Protein AF-A0A382EKW7-F1 (afdb_monomer_lite)

Structure (mmCIF, N/CA/C/O backbone):
data_AF-A0A382EKW7-F1
#
_entry.id   AF-A0A382EKW7-F1
#
loop_
_atom_site.group_PDB
_atom_site.id
_atom_site.type_symbol
_atom_site.label_atom_id
_atom_site.label_alt_id
_atom_site.label_comp_id
_atom_site.label_asym_id
_atom_site.label_entity_id
_atom_site.label_seq_id
_atom_site.pdbx_PDB_ins_code
_atom_site.Cartn_x
_atom_site.Cartn_y
_atom_site.Cartn_z
_atom_site.occupancy
_atom_site.B_iso_or_equiv
_atom_site.auth_seq_id
_atom_site.auth_comp_id
_atom_site.auth_asym_id
_atom_site.auth_atom_id
_atom_site.pdbx_PDB_model_num
ATOM 1 N N . MET A 1 1 ? 10.097 3.499 16.407 1.00 61.16 1 MET A N 1
ATOM 2 C CA . MET A 1 1 ? 10.741 2.192 16.669 1.00 61.16 1 MET A CA 1
ATOM 3 C C . MET A 1 1 ? 11.262 2.136 18.095 1.00 61.16 1 MET A C 1
ATOM 5 O O . MET A 1 1 ? 12.412 2.498 18.346 1.00 61.16 1 MET A O 1
ATOM 9 N N . GLY A 1 2 ? 10.409 1.667 19.001 1.00 56.72 2 GLY A N 1
ATOM 10 C CA . GLY A 1 2 ? 10.702 1.264 20.379 1.00 56.72 2 GLY A CA 1
ATOM 11 C C . GLY A 1 2 ? 9.390 1.064 21.157 1.00 56.72 2 GLY A C 1
ATOM 12 O O . GLY A 1 2 ? 8.330 1.439 20.678 1.00 56.72 2 GLY A O 1
ATOM 13 N N . ASP A 1 3 ? 9.366 0.511 22.362 1.00 53.25 3 ASP A N 1
ATOM 14 C CA . ASP A 1 3 ? 10.175 -0.630 22.810 1.00 53.25 3 ASP A CA 1
ATOM 15 C C . ASP A 1 3 ? 9.341 -1.894 22.510 1.00 53.25 3 ASP A C 1
ATOM 17 O O . ASP A 1 3 ? 8.112 -1.790 22.514 1.00 53.25 3 ASP A O 1
ATOM 21 N N . ILE A 1 4 ? 9.969 -3.011 22.121 1.00 60.97 4 ILE A N 1
ATOM 22 C CA . ILE A 1 4 ? 9.267 -4.070 21.367 1.00 60.97 4 ILE A CA 1
ATOM 23 C C . ILE A 1 4 ? 9.852 -5.471 21.616 1.00 60.97 4 ILE A C 1
ATOM 25 O O . ILE A 1 4 ? 10.995 -5.715 21.230 1.00 60.97 4 ILE A O 1
ATOM 29 N N . ASP A 1 5 ? 9.034 -6.398 22.117 1.00 56.41 5 ASP A N 1
ATOM 30 C CA . ASP A 1 5 ? 9.230 -7.857 22.015 1.00 56.41 5 ASP A CA 1
ATOM 31 C C . ASP A 1 5 ? 7.956 -8.433 21.329 1.00 56.41 5 ASP A C 1
ATOM 33 O O . ASP A 1 5 ? 6.860 -8.105 21.764 1.00 56.41 5 ASP A O 1
ATOM 37 N N . ASP A 1 6 ? 7.956 -9.222 20.244 1.00 56.69 6 ASP A N 1
ATOM 38 C CA . ASP A 1 6 ? 9.054 -9.815 19.452 1.00 56.69 6 ASP A CA 1
ATOM 39 C C . ASP A 1 6 ? 8.835 -9.568 17.918 1.00 56.69 6 ASP A C 1
ATOM 41 O O . ASP A 1 6 ? 8.709 -10.478 17.096 1.00 56.69 6 ASP A O 1
ATOM 45 N N . SER A 1 7 ? 8.743 -8.289 17.516 1.00 67.56 7 SER A N 1
ATOM 46 C CA . SER A 1 7 ? 8.411 -7.818 16.142 1.00 67.56 7 SER A CA 1
ATOM 47 C C . SER A 1 7 ? 9.412 -8.164 15.009 1.00 67.56 7 SER A C 1
ATOM 49 O O . SER A 1 7 ? 10.604 -8.369 15.248 1.00 67.56 7 SER A O 1
ATOM 51 N N . SER A 1 8 ? 8.978 -8.117 13.734 1.00 69.75 8 SER A N 1
ATOM 52 C CA . SER A 1 8 ? 9.864 -8.286 12.560 1.00 69.75 8 SER A CA 1
ATOM 53 C C . SER A 1 8 ? 9.539 -7.361 11.368 1.00 69.75 8 SER A C 1
ATOM 55 O O . SER A 1 8 ? 8.452 -7.377 10.802 1.00 69.75 8 SER A O 1
ATOM 57 N N . ILE A 1 9 ? 10.508 -6.553 10.924 1.00 74.94 9 ILE A N 1
ATOM 58 C CA . ILE A 1 9 ? 10.313 -5.525 9.883 1.00 74.94 9 ILE A CA 1
ATOM 59 C C . ILE A 1 9 ? 11.395 -5.656 8.794 1.00 74.94 9 ILE A C 1
ATOM 61 O O . ILE A 1 9 ? 12.580 -5.661 9.117 1.00 74.94 9 ILE A O 1
ATOM 65 N N . ASP A 1 10 ? 11.013 -5.730 7.510 1.00 72.56 10 ASP A N 1
ATOM 66 C CA . ASP A 1 10 ? 11.938 -5.938 6.372 1.00 72.56 10 ASP A CA 1
ATOM 67 C C . ASP A 1 10 ? 11.663 -4.978 5.202 1.00 72.56 10 ASP A C 1
ATOM 69 O O . ASP A 1 10 ? 10.678 -5.116 4.479 1.00 72.56 10 ASP A O 1
ATOM 73 N N . LEU A 1 11 ? 12.576 -4.029 4.964 1.00 76.44 11 LEU A N 1
ATOM 74 C CA . LEU A 1 11 ? 12.469 -3.020 3.902 1.00 76.44 11 LEU A CA 1
ATOM 75 C C . LEU A 1 11 ? 13.472 -3.313 2.764 1.00 76.44 11 LEU A C 1
ATOM 77 O O . LEU A 1 11 ? 14.672 -3.422 3.030 1.00 76.44 11 LEU A O 1
ATOM 81 N N . ARG A 1 12 ? 13.055 -3.379 1.487 1.00 77.31 12 ARG A N 1
ATOM 82 C CA . ARG A 1 12 ? 14.003 -3.577 0.362 1.00 77.31 12 ARG A CA 1
ATOM 83 C C . ARG A 1 12 ? 13.693 -2.802 -0.921 1.00 77.31 12 ARG A C 1
ATOM 85 O O . ARG A 1 12 ? 12.864 -3.183 -1.737 1.00 77.31 12 ARG A O 1
ATOM 92 N N . GLN A 1 13 ? 14.497 -1.786 -1.194 1.00 74.56 13 GLN A N 1
ATOM 93 C CA . GLN A 1 13 ? 14.486 -1.051 -2.460 1.00 74.56 13 GLN A CA 1
ATOM 94 C C . GLN A 1 13 ? 15.477 -1.659 -3.474 1.00 74.56 13 GLN A C 1
ATOM 96 O O . GLN A 1 13 ? 16.435 -2.344 -3.106 1.00 74.56 13 GLN A O 1
ATOM 101 N N . SER A 1 14 ? 15.283 -1.428 -4.771 1.00 72.69 14 SER A N 1
ATOM 102 C CA . SER A 1 14 ? 16.203 -1.818 -5.849 1.00 72.69 14 SER A CA 1
ATOM 103 C C . SER A 1 14 ? 16.102 -0.801 -6.995 1.00 72.69 14 SER A C 1
ATOM 105 O O . SER A 1 14 ? 15.009 -0.396 -7.394 1.00 72.69 14 SER A O 1
ATOM 107 N N . GLY A 1 15 ? 17.256 -0.291 -7.434 1.00 68.50 15 GLY A N 1
ATOM 108 C CA . GLY A 1 15 ? 17.338 0.966 -8.186 1.00 68.50 15 GLY A CA 1
ATOM 109 C C . GLY A 1 15 ? 16.686 0.915 -9.573 1.00 68.50 15 GLY A C 1
ATOM 110 O O . GLY A 1 15 ? 16.766 -0.108 -10.235 1.00 68.50 15 GLY A O 1
ATOM 111 N N . HIS A 1 16 ? 16.105 2.015 -10.062 1.00 71.62 16 HIS A N 1
ATOM 112 C CA . HIS A 1 16 ? 16.480 3.399 -9.717 1.00 71.62 16 HIS A CA 1
ATOM 113 C C . HIS A 1 16 ? 15.342 4.247 -9.136 1.00 71.62 16 HIS A C 1
ATOM 115 O O . HIS A 1 16 ? 14.187 4.042 -9.466 1.00 71.62 16 HIS A O 1
ATOM 121 N N . ASN A 1 17 ? 15.734 5.246 -8.334 1.00 80.44 17 ASN A N 1
ATOM 122 C CA . ASN A 1 17 ? 14.880 6.258 -7.704 1.00 80.44 17 ASN A CA 1
ATOM 123 C C . ASN A 1 17 ? 13.768 5.651 -6.827 1.00 80.44 17 ASN A C 1
ATOM 125 O O . ASN A 1 17 ? 12.697 5.311 -7.305 1.00 80.44 17 ASN A O 1
ATOM 129 N N . GLN A 1 18 ? 14.042 5.483 -5.537 1.00 88.25 18 GLN A N 1
ATOM 130 C CA . GLN A 1 18 ? 13.149 4.807 -4.597 1.00 88.25 18 GLN A CA 1
ATOM 131 C C . GLN A 1 18 ? 13.191 5.559 -3.263 1.00 88.25 18 GLN A C 1
ATOM 133 O O . GLN A 1 18 ? 14.281 5.903 -2.801 1.00 88.25 18 GLN A O 1
ATOM 138 N N . GLU A 1 19 ? 12.042 5.805 -2.640 1.00 91.50 19 GLU A N 1
ATOM 139 C CA . GLU A 1 19 ? 11.931 6.492 -1.350 1.00 91.50 19 GLU A CA 1
ATOM 140 C C . GLU A 1 19 ? 10.994 5.739 -0.399 1.00 91.50 19 GLU A C 1
ATOM 142 O O . GLU A 1 19 ? 9.949 5.230 -0.808 1.00 91.50 19 GLU A O 1
ATOM 147 N N . ILE A 1 20 ? 11.411 5.664 0.866 1.00 87.81 20 ILE A N 1
ATOM 148 C CA . ILE A 1 20 ? 10.631 5.184 2.008 1.00 87.81 20 ILE A CA 1
ATOM 149 C C . ILE A 1 20 ? 10.802 6.241 3.101 1.00 87.81 20 ILE A C 1
ATOM 151 O O . ILE A 1 20 ? 11.945 6.575 3.430 1.00 87.81 20 ILE A O 1
ATOM 155 N N . GLY A 1 21 ? 9.714 6.777 3.653 1.00 81.19 21 GLY A N 1
ATOM 156 C CA . GLY A 1 21 ? 9.813 7.851 4.641 1.00 81.19 21 GLY A CA 1
ATOM 157 C C . GLY A 1 21 ? 8.493 8.307 5.258 1.00 81.19 21 GLY A C 1
ATOM 158 O O . GLY A 1 21 ? 7.409 7.894 4.862 1.00 81.19 21 GLY A O 1
ATOM 159 N N . TRP A 1 22 ? 8.612 9.185 6.251 1.00 76.25 22 TRP A N 1
ATOM 160 C CA . TRP A 1 22 ? 7.486 9.828 6.926 1.00 76.25 22 TRP A CA 1
ATOM 161 C C . TRP A 1 22 ? 6.788 10.863 6.019 1.00 76.25 22 TRP A C 1
ATOM 163 O O . TRP A 1 22 ? 7.453 11.549 5.240 1.00 76.25 22 TRP A O 1
ATOM 173 N N . VAL A 1 23 ? 5.461 11.012 6.147 1.00 75.38 23 VAL A N 1
ATOM 174 C CA . VAL A 1 23 ? 4.626 11.836 5.250 1.00 75.38 23 VAL A CA 1
ATOM 175 C C . VAL A 1 23 ? 3.961 13.001 5.990 1.00 75.38 23 VAL A C 1
ATOM 177 O O . VAL A 1 23 ? 3.417 12.857 7.086 1.00 75.38 23 VAL A O 1
ATOM 180 N N . ASP A 1 24 ? 4.004 14.185 5.377 1.00 64.31 24 ASP A N 1
ATOM 181 C CA . ASP A 1 24 ? 3.899 15.468 6.083 1.00 64.31 24 ASP A CA 1
ATOM 182 C C . ASP A 1 24 ? 2.513 15.831 6.644 1.00 64.31 24 ASP A C 1
ATOM 184 O O . ASP A 1 24 ? 2.404 16.644 7.568 1.00 64.31 24 ASP A O 1
ATOM 188 N N . TRP A 1 25 ? 1.453 15.187 6.155 1.00 70.38 25 TRP A N 1
ATOM 189 C CA . TRP A 1 25 ? 0.077 15.395 6.615 1.00 70.38 25 TRP A CA 1
ATOM 190 C C . TRP A 1 25 ? -0.267 14.751 7.969 1.00 70.38 25 TRP A C 1
ATOM 192 O O . TRP A 1 25 ? -1.323 15.063 8.518 1.00 70.38 25 TRP A O 1
ATOM 202 N N . TRP A 1 26 ? 0.598 13.907 8.544 1.00 64.62 26 TRP A N 1
ATOM 203 C CA . TRP A 1 26 ? 0.342 13.220 9.825 1.00 64.62 26 TRP A CA 1
ATOM 204 C C . TRP A 1 26 ? 0.601 14.077 11.083 1.00 64.62 26 TRP A C 1
ATOM 206 O O . TRP A 1 26 ? 0.520 13.590 12.209 1.00 64.62 26 TRP A O 1
ATOM 216 N N . GLY A 1 27 ? 0.901 15.372 10.927 1.00 59.94 27 GLY A N 1
ATOM 217 C CA . GLY A 1 27 ? 1.294 16.243 12.042 1.00 59.94 27 GLY A CA 1
ATOM 218 C C . GLY A 1 27 ? 2.734 15.980 12.499 1.00 59.94 27 GLY A C 1
ATOM 219 O O . GLY A 1 27 ? 3.479 15.265 11.845 1.00 59.94 27 GLY A O 1
ATOM 220 N N . SER A 1 28 ? 3.192 16.569 13.608 1.00 51.88 28 SER A N 1
ATOM 221 C CA . SER A 1 28 ? 4.606 16.470 14.026 1.00 51.88 28 SER A CA 1
ATOM 222 C C . SER A 1 28 ? 4.952 15.125 14.698 1.00 51.88 28 SER A C 1
ATOM 224 O O . SER A 1 28 ? 5.370 15.104 15.858 1.00 51.88 28 SER A O 1
ATOM 226 N N . GLY A 1 29 ? 4.761 14.011 13.979 1.00 54.66 29 GLY A N 1
ATOM 227 C CA . GLY A 1 29 ? 4.751 12.632 14.495 1.00 54.66 29 GLY A CA 1
ATOM 228 C C . GLY A 1 29 ? 5.988 12.206 15.293 1.00 54.66 29 GLY A C 1
ATOM 229 O O . GLY A 1 29 ? 5.868 11.418 16.226 1.00 54.66 29 GLY A O 1
ATOM 230 N N . ALA A 1 30 ? 7.146 12.827 15.040 1.00 48.22 30 ALA A N 1
ATOM 231 C CA . ALA A 1 30 ? 8.384 12.646 15.809 1.00 48.22 30 ALA A CA 1
ATOM 232 C C . ALA A 1 30 ? 8.267 12.934 17.328 1.00 48.22 30 ALA A C 1
ATOM 234 O O . ALA A 1 30 ? 9.213 12.677 18.070 1.00 48.22 30 ALA A O 1
ATOM 235 N N . ALA A 1 31 ? 7.142 13.487 17.798 1.00 53.06 31 ALA A N 1
ATOM 236 C CA . ALA A 1 31 ? 6.857 13.719 19.213 1.00 53.06 31 ALA A CA 1
ATOM 237 C C . ALA A 1 31 ? 5.857 12.725 19.847 1.00 53.06 31 ALA A C 1
ATOM 239 O O . ALA A 1 31 ? 5.665 12.798 21.062 1.00 53.06 31 ALA A O 1
ATOM 240 N N . TRP A 1 32 ? 5.188 11.861 19.068 1.00 57.94 32 TRP A N 1
ATOM 241 C CA . TRP A 1 32 ? 3.988 11.120 19.513 1.00 57.94 32 TRP A CA 1
ATOM 242 C C . TRP A 1 32 ? 4.091 9.584 19.503 1.00 57.94 32 TRP A C 1
ATOM 244 O O . TRP A 1 32 ? 3.187 8.943 20.028 1.00 57.94 32 TRP A O 1
ATOM 254 N N . GLY A 1 33 ? 5.207 9.013 19.038 1.00 60.75 33 GLY A N 1
ATOM 255 C CA . GLY A 1 33 ? 5.510 7.580 19.173 1.00 60.75 33 GLY A CA 1
ATOM 256 C C . GLY A 1 33 ? 4.894 6.727 18.066 1.00 60.75 33 GLY A C 1
ATOM 257 O O . GLY A 1 33 ? 3.725 6.358 18.129 1.00 60.75 33 GLY A O 1
ATOM 258 N N . GLY A 1 34 ? 5.696 6.441 17.047 1.00 58.84 34 GLY A N 1
ATOM 259 C CA . GLY A 1 34 ? 5.343 5.627 15.892 1.00 58.84 34 GLY A CA 1
ATOM 260 C C . GLY A 1 34 ? 6.510 5.561 14.912 1.00 58.84 34 GLY A C 1
ATOM 261 O O . GLY A 1 34 ? 7.626 5.984 15.230 1.00 58.84 34 GLY A O 1
ATOM 262 N N . ASP A 1 35 ? 6.270 4.973 13.743 1.00 69.62 35 ASP A N 1
ATOM 263 C CA . ASP A 1 35 ? 7.317 4.468 12.845 1.00 69.62 35 ASP A CA 1
ATOM 264 C C . ASP A 1 35 ? 8.342 3.586 13.595 1.00 69.62 35 ASP A C 1
ATOM 266 O O . ASP A 1 35 ? 9.537 3.879 13.624 1.00 69.62 35 ASP A O 1
ATOM 270 N N . VAL A 1 36 ? 8.001 2.512 14.318 1.00 66.75 36 VAL A N 1
ATOM 271 C CA . VAL A 1 36 ? 6.728 1.862 14.695 1.00 66.75 36 VAL A CA 1
ATOM 272 C C . VAL A 1 36 ? 6.868 1.467 16.175 1.00 66.75 36 VAL A C 1
ATOM 274 O O . VAL A 1 36 ? 7.959 1.026 16.541 1.00 66.75 36 VAL A O 1
ATOM 277 N N . ASP A 1 37 ? 5.833 1.617 17.008 1.00 61.78 37 ASP A N 1
ATOM 278 C CA . ASP A 1 37 ? 5.919 1.426 18.473 1.00 61.78 37 ASP A CA 1
ATOM 279 C C . ASP A 1 37 ? 4.760 0.5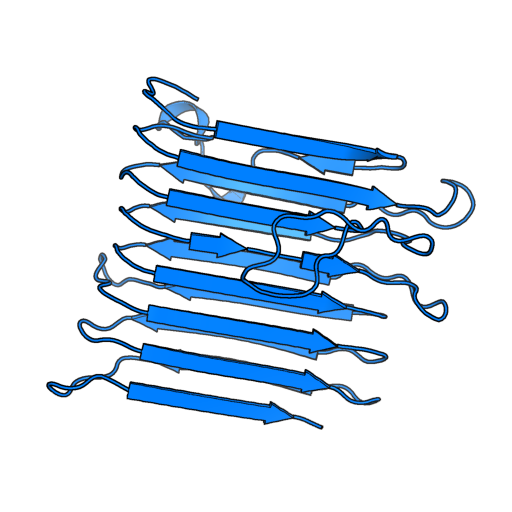43 19.017 1.00 61.78 37 ASP A C 1
ATOM 281 O O . ASP A 1 37 ? 3.654 0.621 18.481 1.00 61.78 37 ASP A O 1
ATOM 285 N N . TYR A 1 38 ? 5.001 -0.193 20.123 1.00 66.75 38 TYR A N 1
ATOM 286 C CA . TYR A 1 38 ? 4.239 -1.333 20.716 1.00 66.75 38 TYR A CA 1
ATOM 287 C C . TYR A 1 38 ? 4.571 -2.740 20.167 1.00 66.75 38 TYR A C 1
ATOM 289 O O . TYR A 1 38 ? 5.019 -2.888 19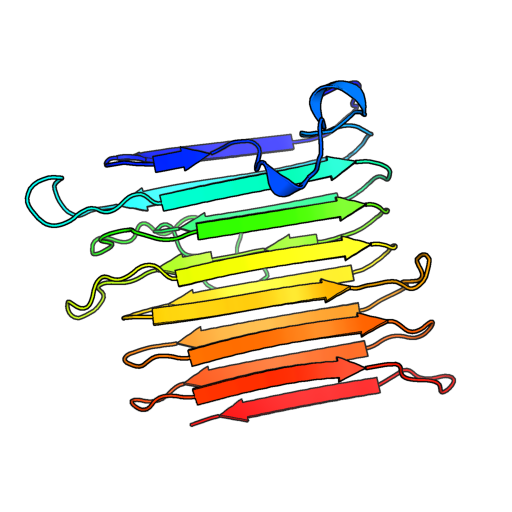.034 1.00 66.75 38 TYR A O 1
ATOM 297 N N . ASP A 1 39 ? 4.361 -3.750 21.027 1.00 74.75 39 ASP A N 1
ATOM 298 C CA . ASP A 1 39 ? 4.742 -5.171 20.894 1.00 74.75 39 ASP A CA 1
ATOM 299 C C . ASP A 1 39 ? 4.145 -5.898 19.670 1.00 74.75 39 ASP A C 1
ATOM 301 O O . ASP A 1 39 ? 3.097 -5.510 19.158 1.00 74.75 39 ASP A O 1
ATOM 305 N N . ASP A 1 40 ? 4.805 -6.974 19.224 1.00 80.69 40 ASP A N 1
ATOM 306 C CA . ASP A 1 40 ? 4.338 -7.920 18.189 1.00 80.69 40 ASP A CA 1
ATOM 307 C C . ASP A 1 40 ? 3.801 -7.289 16.877 1.00 80.69 40 ASP A C 1
ATOM 309 O O . ASP A 1 40 ? 2.619 -7.364 16.556 1.00 80.69 40 ASP A O 1
ATOM 313 N N . GLN A 1 41 ? 4.681 -6.679 16.072 1.00 81.62 41 GLN A N 1
ATOM 314 C CA . GLN A 1 41 ? 4.350 -6.081 14.759 1.00 81.62 41 GLN A CA 1
ATOM 315 C C . GLN A 1 41 ? 5.113 -6.791 13.612 1.00 81.62 41 GLN A C 1
ATOM 317 O O . GLN A 1 41 ? 6.309 -7.050 13.769 1.00 81.62 41 GLN A O 1
ATOM 322 N N . GLU A 1 42 ? 4.512 -7.041 12.434 1.00 74.19 42 GLU A N 1
ATOM 323 C CA . GLU A 1 42 ? 5.238 -7.584 11.257 1.00 74.19 42 GLU A CA 1
ATOM 324 C C . GLU A 1 42 ? 5.024 -6.798 9.939 1.00 74.19 42 GLU A C 1
ATOM 326 O O . GLU A 1 42 ? 3.987 -6.897 9.284 1.00 74.19 42 GLU A O 1
ATOM 331 N N . ILE A 1 43 ? 6.017 -5.996 9.518 1.00 75.94 43 ILE A N 1
ATOM 332 C CA . ILE A 1 43 ? 5.855 -4.960 8.468 1.00 75.94 43 ILE A CA 1
ATOM 333 C C . ILE A 1 43 ? 6.944 -5.072 7.386 1.00 75.94 43 ILE A C 1
ATOM 335 O O . ILE A 1 43 ? 8.119 -4.823 7.657 1.00 75.94 43 ILE A O 1
ATOM 339 N N . LYS A 1 44 ? 6.602 -5.452 6.147 1.00 71.44 44 LYS A N 1
ATOM 340 C CA . LYS A 1 44 ? 7.591 -5.871 5.123 1.00 71.44 44 LYS A CA 1
ATOM 341 C C . LYS A 1 44 ? 7.291 -5.273 3.742 1.00 71.44 44 LYS A C 1
ATOM 343 O O . LYS A 1 44 ? 6.189 -5.420 3.238 1.00 71.44 44 LYS A O 1
ATOM 348 N N . VAL A 1 45 ? 8.217 -4.491 3.176 1.00 70.38 45 VAL A N 1
ATOM 349 C CA . VAL A 1 45 ? 7.912 -3.274 2.278 1.00 70.38 45 VAL A CA 1
ATOM 350 C C . VAL A 1 45 ? 9.066 -3.573 1.207 1.00 70.38 45 VAL A C 1
ATOM 352 O O . VAL A 1 45 ? 10.244 -3.717 1.556 1.00 70.38 45 VAL A O 1
ATOM 355 N N . TRP A 1 46 ? 8.785 -3.540 -0.106 1.00 60.19 46 TRP A N 1
ATOM 356 C CA . TRP A 1 46 ? 9.845 -3.410 -1.126 1.00 60.19 46 TRP A CA 1
ATOM 357 C C . TRP A 1 46 ? 9.481 -2.678 -2.419 1.00 60.19 46 TRP A C 1
ATOM 359 O O . TRP A 1 46 ? 8.318 -2.462 -2.748 1.00 60.19 46 TRP A O 1
ATOM 369 N N . GLN A 1 47 ? 10.519 -2.283 -3.163 1.00 77.31 47 GLN A N 1
ATOM 370 C CA . GLN A 1 47 ? 10.448 -1.478 -4.386 1.00 77.31 47 GLN A CA 1
ATOM 371 C C . GLN A 1 47 ? 11.512 -1.945 -5.400 1.00 77.31 47 GLN A C 1
ATOM 373 O O . GLN A 1 47 ? 12.649 -2.211 -5.012 1.00 77.31 47 GLN A O 1
ATOM 378 N N . ASN A 1 48 ? 11.199 -2.018 -6.693 1.00 89.12 48 ASN A N 1
ATOM 379 C CA . ASN A 1 48 ? 12.156 -2.241 -7.782 1.00 89.12 48 ASN A CA 1
ATOM 380 C C . ASN A 1 48 ? 11.683 -1.568 -9.070 1.00 89.12 48 ASN A C 1
ATOM 382 O O . ASN A 1 48 ? 10.527 -1.740 -9.426 1.00 89.12 48 ASN A O 1
ATOM 386 N N . CYS A 1 49 ? 12.602 -0.932 -9.803 1.00 88.56 49 CYS A N 1
ATOM 387 C CA . CYS A 1 49 ? 12.344 -0.442 -11.155 1.00 88.56 49 CYS A CA 1
ATOM 388 C C . CYS A 1 49 ? 13.408 -0.942 -12.136 1.00 88.56 49 CYS A C 1
ATOM 390 O O . CYS A 1 49 ? 14.582 -0.591 -12.036 1.00 88.56 49 CYS A O 1
ATOM 392 N N . THR A 1 50 ? 12.998 -1.775 -13.094 1.00 87.94 50 THR A N 1
ATOM 393 C CA . THR A 1 50 ? 13.924 -2.538 -13.952 1.00 87.94 50 THR A CA 1
ATOM 394 C C . THR A 1 50 ? 14.409 -1.748 -15.166 1.00 87.94 50 THR A C 1
ATOM 396 O O . THR A 1 50 ? 15.436 -2.076 -15.771 1.00 87.94 50 THR A O 1
ATOM 399 N N . LYS A 1 51 ? 13.721 -0.663 -15.525 1.00 83.00 51 LYS A N 1
ATOM 400 C CA . LYS A 1 51 ? 14.207 0.261 -16.554 1.00 83.00 51 LYS A CA 1
ATOM 401 C C . LYS A 1 51 ? 15.474 0.986 -16.100 1.00 83.00 51 LYS A C 1
ATOM 403 O O . LYS A 1 51 ? 15.650 1.346 -14.938 1.00 83.00 51 LYS A O 1
ATOM 408 N N . SER A 1 52 ? 16.373 1.260 -17.046 1.00 74.19 52 SER A N 1
ATOM 409 C CA . SER A 1 52 ? 17.505 2.143 -16.766 1.00 74.19 52 SER A CA 1
ATOM 410 C C . SER A 1 52 ? 16.999 3.547 -16.420 1.00 74.19 52 SER A C 1
ATOM 412 O O . SER A 1 52 ? 15.977 3.992 -16.942 1.00 74.19 52 SER A O 1
ATOM 414 N N . ALA A 1 53 ? 17.754 4.299 -15.615 1.00 63.16 53 ALA A N 1
ATOM 415 C CA . ALA A 1 53 ? 17.437 5.703 -15.326 1.00 63.16 53 ALA A CA 1
ATOM 416 C C . ALA A 1 53 ? 17.258 6.558 -16.606 1.00 63.16 53 ALA A C 1
ATOM 418 O O . ALA A 1 53 ? 16.478 7.503 -16.630 1.00 63.16 53 ALA A O 1
ATOM 419 N N . SER A 1 54 ? 17.933 6.185 -17.700 1.00 67.62 54 SER A N 1
ATOM 420 C CA . SER A 1 54 ? 17.807 6.794 -19.032 1.00 67.62 54 SER A CA 1
ATOM 421 C C . SER A 1 54 ? 16.567 6.376 -19.842 1.00 67.62 54 SER A C 1
ATOM 423 O O . SER A 1 54 ? 16.312 6.975 -20.883 1.00 67.62 54 SER A O 1
ATOM 425 N N . ALA A 1 55 ? 15.812 5.363 -19.404 1.00 70.38 55 ALA A N 1
ATOM 426 C CA . ALA A 1 55 ? 14.663 4.785 -20.111 1.00 70.38 55 ALA A CA 1
ATOM 427 C C . ALA A 1 55 ? 13.307 5.070 -19.429 1.00 70.38 55 ALA A C 1
ATOM 429 O O . ALA A 1 55 ? 12.310 4.428 -19.760 1.00 70.38 55 ALA A O 1
ATOM 430 N N . GLY A 1 56 ? 13.264 6.033 -18.499 1.00 75.06 56 GLY A N 1
ATOM 431 C CA . GLY A 1 56 ? 12.049 6.407 -17.769 1.00 75.06 56 GLY A CA 1
ATOM 432 C C . GLY A 1 56 ? 11.772 5.477 -16.592 1.00 75.06 56 GLY A C 1
ATOM 433 O O . GLY A 1 56 ? 10.773 4.768 -16.592 1.00 75.06 56 GLY A O 1
ATOM 434 N N . CYS A 1 57 ? 12.687 5.477 -15.623 1.00 85.62 57 CYS A N 1
ATOM 435 C CA . CYS A 1 57 ? 12.544 4.801 -14.338 1.00 85.62 57 CYS A CA 1
ATOM 436 C C . CYS A 1 57 ? 12.171 5.853 -13.281 1.00 85.62 57 CYS A C 1
ATOM 438 O O . CYS A 1 57 ? 13.017 6.653 -12.867 1.00 85.62 57 CYS A O 1
ATOM 440 N N . ASN A 1 58 ? 10.879 5.944 -12.963 1.00 87.50 58 ASN A N 1
ATOM 441 C CA . ASN A 1 58 ? 10.308 6.998 -12.120 1.00 87.50 58 ASN A CA 1
ATOM 442 C C . ASN A 1 58 ? 10.380 6.630 -10.627 1.00 87.50 58 ASN A C 1
ATOM 444 O O . ASN A 1 58 ? 10.525 5.460 -10.290 1.00 87.50 58 ASN A O 1
ATOM 448 N N . LYS A 1 59 ? 10.265 7.621 -9.728 1.00 90.62 59 LYS A N 1
ATOM 449 C CA . LYS A 1 59 ? 10.368 7.375 -8.279 1.00 90.62 59 LYS A CA 1
ATOM 450 C C . LYS A 1 59 ? 9.230 6.473 -7.799 1.00 90.62 59 LYS A C 1
ATOM 452 O O . LYS A 1 59 ? 8.087 6.871 -8.011 1.00 90.62 59 LYS A O 1
ATOM 457 N N . ASN A 1 60 ? 9.502 5.358 -7.115 1.00 93.62 60 ASN A N 1
ATOM 458 C CA . ASN A 1 60 ? 8.485 4.803 -6.216 1.00 93.62 60 ASN A CA 1
ATOM 459 C C . ASN A 1 60 ? 8.659 5.372 -4.806 1.00 93.62 60 ASN A C 1
ATOM 461 O O . ASN A 1 60 ? 9.769 5.648 -4.350 1.00 93.62 60 ASN A O 1
ATOM 465 N N . ASP A 1 61 ? 7.538 5.581 -4.139 1.00 94.75 61 ASP A N 1
ATOM 466 C CA . ASP A 1 61 ? 7.408 6.278 -2.869 1.00 94.75 61 ASP A CA 1
ATOM 467 C C . ASP A 1 61 ? 6.536 5.438 -1.937 1.00 94.75 61 ASP A C 1
ATOM 469 O O . ASP A 1 61 ? 5.516 4.897 -2.381 1.00 94.75 61 ASP A O 1
ATOM 473 N N . VAL A 1 62 ? 6.925 5.297 -0.671 1.00 94.69 62 VAL A N 1
ATOM 474 C CA . VAL A 1 62 ? 6.018 4.780 0.353 1.00 94.69 62 VAL A CA 1
ATOM 475 C C . VAL A 1 62 ? 6.248 5.442 1.705 1.00 94.69 62 VAL A C 1
ATOM 477 O O . VAL A 1 62 ? 7.384 5.535 2.171 1.00 94.69 62 VAL A O 1
ATOM 480 N N . GLY A 1 63 ? 5.155 5.777 2.385 1.00 90.44 63 GLY A N 1
ATOM 481 C CA . GLY A 1 63 ? 5.163 6.085 3.810 1.00 90.44 63 GLY A CA 1
ATOM 482 C C . GLY A 1 63 ? 4.234 5.206 4.635 1.00 90.44 63 GLY A C 1
ATOM 483 O O . GLY A 1 63 ? 3.277 4.618 4.132 1.00 90.44 63 GLY A O 1
ATOM 484 N N . PHE A 1 64 ? 4.508 5.152 5.931 1.00 82.56 64 PHE A N 1
ATOM 485 C CA . PHE A 1 64 ? 3.712 4.474 6.951 1.00 82.56 64 PHE A CA 1
ATOM 486 C C . PHE A 1 64 ? 3.680 5.320 8.231 1.00 82.56 64 PHE A C 1
ATOM 488 O O . PHE A 1 64 ? 4.534 6.188 8.389 1.00 82.56 64 PHE A O 1
ATOM 495 N N . HIS A 1 65 ? 2.713 5.052 9.113 1.00 73.38 65 HIS A N 1
ATOM 496 C CA . HIS A 1 65 ? 2.748 5.359 10.545 1.00 73.38 65 HIS A CA 1
ATOM 497 C C . HIS A 1 65 ? 1.828 4.379 11.291 1.00 73.38 65 HIS A C 1
ATOM 499 O O . HIS A 1 65 ? 0.627 4.341 11.044 1.00 73.38 65 HIS A O 1
ATOM 505 N N . ILE A 1 66 ? 2.376 3.552 12.185 1.00 73.06 66 ILE A N 1
ATOM 506 C CA . ILE A 1 66 ? 1.608 2.580 12.989 1.00 73.06 66 ILE A CA 1
ATOM 507 C C . ILE A 1 66 ? 1.923 2.807 14.471 1.00 73.06 66 ILE A C 1
ATOM 509 O O . ILE A 1 66 ? 3.098 2.979 14.817 1.00 73.06 66 ILE A O 1
ATOM 513 N N . SER A 1 67 ? 0.892 2.866 15.323 1.00 68.00 67 SER A N 1
ATOM 514 C CA . SER A 1 67 ? 1.033 3.145 16.762 1.00 68.00 67 SER A CA 1
ATOM 515 C C . SER A 1 67 ? -0.192 2.703 17.582 1.00 68.00 67 SER A C 1
ATOM 517 O O . SER A 1 67 ? -1.323 2.788 17.119 1.00 68.00 67 SER A O 1
ATOM 519 N N . TYR A 1 68 ? 0.022 2.288 18.834 1.00 71.69 68 TYR A N 1
ATOM 520 C CA . TYR A 1 68 ? -0.962 1.677 19.748 1.00 71.69 68 TYR A CA 1
ATOM 521 C C . TYR A 1 68 ? -1.578 0.354 19.257 1.00 71.69 68 TYR A C 1
ATOM 523 O O . TYR A 1 68 ? -2.334 0.314 18.289 1.00 71.69 68 TYR A O 1
ATOM 531 N N . GLY A 1 69 ? -1.375 -0.701 20.049 1.00 76.31 69 GLY A N 1
ATOM 532 C CA . GLY A 1 69 ? -1.928 -2.037 19.816 1.00 76.31 69 GLY A CA 1
ATOM 533 C C . GLY A 1 69 ? -0.868 -3.040 19.364 1.00 76.31 69 GLY A C 1
ATOM 534 O O . GLY A 1 69 ? 0.272 -2.670 19.101 1.00 76.31 69 GLY A O 1
ATOM 535 N N . THR A 1 70 ? -1.250 -4.310 19.338 1.00 85.56 70 THR A N 1
ATOM 536 C CA . THR A 1 70 ? -0.375 -5.484 19.162 1.00 85.56 70 THR A CA 1
ATOM 537 C C . THR A 1 70 ? -0.824 -6.326 17.971 1.00 85.56 70 THR A C 1
ATOM 539 O O . THR A 1 70 ? -1.929 -6.140 17.466 1.00 85.56 70 THR A O 1
ATOM 542 N N . ASP A 1 71 ? -0.007 -7.282 17.538 1.00 89.44 71 ASP A N 1
ATOM 543 C CA . ASP A 1 71 ? -0.368 -8.290 16.531 1.00 89.44 71 ASP A CA 1
ATOM 544 C C . ASP A 1 71 ? -0.692 -7.703 15.134 1.00 89.44 71 ASP A C 1
ATOM 546 O O . ASP A 1 71 ? -1.424 -8.309 14.349 1.00 89.44 71 ASP A O 1
ATOM 550 N N . ASN A 1 72 ? -0.175 -6.511 14.802 1.00 90.56 72 ASN A N 1
ATOM 551 C CA . ASN A 1 72 ? -0.447 -5.848 13.519 1.00 90.56 72 ASN A CA 1
ATOM 552 C C . ASN A 1 72 ? 0.560 -6.240 12.428 1.00 90.56 72 ASN A C 1
ATOM 554 O O . ASN A 1 72 ? 1.765 -6.319 12.673 1.00 90.56 72 ASN A O 1
ATOM 558 N N . THR A 1 73 ? 0.097 -6.376 11.184 1.00 92.19 73 THR A N 1
ATOM 559 C CA . THR A 1 73 ? 0.934 -6.715 10.026 1.00 92.19 73 THR A CA 1
ATOM 560 C C . THR A 1 73 ? 0.678 -5.813 8.809 1.00 92.19 73 THR A C 1
ATOM 562 O O . THR A 1 73 ? -0.448 -5.383 8.556 1.00 92.19 73 THR A O 1
ATOM 565 N N . LEU A 1 74 ? 1.732 -5.501 8.042 1.00 80.44 74 LEU A N 1
ATOM 566 C CA . LEU A 1 74 ? 1.651 -4.671 6.827 1.00 80.44 74 LEU A CA 1
ATOM 567 C C . LEU A 1 74 ? 2.683 -5.107 5.770 1.00 80.44 74 LEU A C 1
ATOM 569 O O . LEU A 1 74 ? 3.868 -4.804 5.893 1.00 80.44 74 LEU A O 1
ATOM 573 N N . TRP A 1 75 ? 2.257 -5.783 4.700 1.00 73.44 75 TRP A N 1
ATOM 574 C CA . TRP A 1 75 ? 3.161 -6.449 3.750 1.00 73.44 75 TRP A CA 1
ATOM 575 C C . TRP A 1 75 ? 3.022 -5.900 2.309 1.00 73.44 75 TRP A C 1
ATOM 577 O O . TRP A 1 75 ? 2.193 -6.350 1.527 1.00 73.44 75 TRP A O 1
ATOM 587 N N . TRP A 1 76 ? 3.804 -4.893 1.911 1.00 83.81 76 TRP A N 1
ATOM 588 C CA . TRP A 1 76 ? 3.633 -4.157 0.642 1.00 83.81 76 TRP A CA 1
ATOM 589 C C . TRP A 1 76 ? 4.707 -4.486 -0.422 1.00 83.81 76 TRP A C 1
ATOM 591 O O . TRP A 1 76 ? 5.795 -4.964 -0.107 1.00 83.81 76 TRP A O 1
ATOM 601 N N . GLY A 1 77 ? 4.465 -4.128 -1.693 1.00 64.31 77 GLY A N 1
ATOM 602 C CA . GLY A 1 77 ? 5.511 -4.177 -2.722 1.00 64.31 77 GLY A CA 1
ATOM 603 C C . GLY A 1 77 ? 5.219 -3.374 -3.997 1.00 64.31 77 GLY A C 1
ATOM 604 O O . GLY A 1 77 ? 4.066 -3.194 -4.374 1.00 64.31 77 GLY A O 1
ATOM 605 N N . GLN A 1 78 ? 6.268 -2.911 -4.680 1.00 71.25 78 GLN A N 1
ATOM 606 C CA . GLN A 1 78 ? 6.220 -2.184 -5.959 1.00 71.25 78 GLN A CA 1
ATOM 607 C C . GLN A 1 78 ? 7.300 -2.779 -6.890 1.00 71.25 78 GLN A C 1
ATOM 609 O O . GLN A 1 78 ? 8.486 -2.591 -6.641 1.00 71.25 78 GLN A O 1
ATOM 614 N N . GLY A 1 79 ? 6.943 -3.599 -7.886 1.00 90.94 79 GLY A N 1
ATOM 615 C CA . GLY A 1 79 ? 7.922 -4.274 -8.772 1.00 90.94 79 GLY A CA 1
ATOM 616 C C . GLY A 1 79 ? 8.503 -5.630 -8.301 1.00 90.94 79 GLY A C 1
ATOM 617 O O . GLY A 1 79 ? 9.354 -6.199 -8.985 1.00 90.94 79 GLY A O 1
ATOM 618 N N . TYR A 1 80 ? 8.015 -6.193 -7.183 1.00 94.31 80 TYR A N 1
ATOM 619 C CA . TYR A 1 80 ? 8.235 -7.596 -6.748 1.00 94.31 80 TYR A CA 1
ATOM 620 C C . TYR A 1 80 ? 6.914 -8.292 -6.327 1.00 94.31 80 TYR A C 1
ATOM 622 O O . TYR A 1 80 ? 6.463 -8.090 -5.201 1.00 94.31 80 TYR A O 1
ATOM 630 N N . TYR A 1 81 ? 6.287 -9.067 -7.215 1.00 93.50 81 TYR A N 1
ATOM 631 C CA . TYR A 1 81 ? 4.917 -9.591 -7.071 1.00 93.50 81 TYR A CA 1
ATOM 632 C C . TYR A 1 81 ? 4.828 -10.975 -6.402 1.00 93.50 81 TYR A C 1
ATOM 634 O O . TYR A 1 81 ? 5.806 -11.726 -6.374 1.00 93.50 81 TYR A O 1
ATOM 642 N N . PHE A 1 82 ? 3.630 -11.311 -5.921 1.00 93.88 82 PHE A N 1
ATOM 643 C CA . PHE A 1 82 ? 3.223 -12.610 -5.362 1.00 93.88 82 PHE A CA 1
ATOM 644 C C . PHE A 1 82 ? 1.960 -13.146 -6.066 1.00 93.88 82 PHE A C 1
ATOM 646 O O . PHE A 1 82 ? 1.375 -12.426 -6.880 1.00 93.88 82 PHE A O 1
ATOM 653 N N . SER A 1 83 ? 1.553 -14.394 -5.802 1.00 88.50 83 SER A N 1
ATOM 654 C CA . SER A 1 83 ? 0.370 -15.004 -6.444 1.00 88.50 83 SER A CA 1
ATOM 655 C C . SER A 1 83 ? -0.970 -14.689 -5.780 1.00 88.50 83 SER A C 1
ATOM 657 O O . SER A 1 83 ? -1.969 -14.586 -6.488 1.00 88.50 83 SER A O 1
ATOM 659 N N . ASP A 1 84 ? -1.013 -14.581 -4.451 1.00 88.44 84 ASP A N 1
ATOM 660 C CA . ASP A 1 84 ? -2.254 -14.478 -3.676 1.00 88.44 84 ASP A CA 1
ATOM 661 C C . ASP A 1 84 ? -1.998 -14.056 -2.215 1.00 88.44 84 ASP A C 1
ATOM 663 O O . ASP A 1 84 ? -0.853 -13.911 -1.774 1.00 88.44 84 ASP A O 1
ATOM 667 N N . ARG A 1 85 ? -3.087 -13.888 -1.453 1.00 87.25 85 ARG A N 1
ATOM 668 C CA . ARG A 1 85 ? -3.116 -13.529 -0.025 1.00 87.25 85 ARG A CA 1
ATOM 669 C C . ARG A 1 85 ? -2.171 -14.387 0.831 1.00 87.25 85 ARG A C 1
ATOM 671 O O . ARG A 1 85 ? -1.479 -13.846 1.697 1.00 87.25 85 ARG A O 1
ATOM 678 N N . THR A 1 86 ? -2.060 -15.686 0.542 1.00 90.06 86 THR A N 1
ATOM 679 C CA . THR A 1 86 ? -1.275 -16.661 1.323 1.00 90.06 86 THR A CA 1
ATOM 680 C C . THR A 1 86 ? 0.180 -16.833 0.872 1.00 90.06 86 THR A C 1
ATOM 682 O O . THR A 1 86 ? 0.973 -17.408 1.617 1.00 90.06 86 THR A O 1
ATOM 685 N N . ASP A 1 87 ? 0.568 -16.318 -0.299 1.00 92.56 87 ASP A N 1
ATOM 686 C CA . ASP A 1 87 ? 1.939 -16.442 -0.813 1.00 92.56 87 ASP A CA 1
ATOM 687 C C . ASP A 1 87 ? 2.937 -15.632 0.035 1.00 92.56 87 ASP A C 1
ATOM 689 O O . ASP A 1 87 ? 2.729 -14.454 0.337 1.00 92.56 87 ASP A O 1
ATOM 693 N N . THR A 1 88 ? 4.043 -16.272 0.416 1.00 91.75 88 THR A N 1
ATOM 694 C CA . THR A 1 88 ? 5.118 -15.707 1.244 1.00 91.75 88 THR A CA 1
ATOM 695 C C . THR A 1 88 ? 6.380 -15.355 0.437 1.00 91.75 88 THR A C 1
ATOM 697 O O . THR A 1 88 ? 7.466 -15.246 1.011 1.00 91.75 88 THR A O 1
ATOM 700 N N . SER A 1 89 ? 6.277 -15.248 -0.894 1.00 93.19 89 SER A N 1
ATOM 701 C CA . SER A 1 89 ? 7.417 -15.209 -1.830 1.00 93.19 89 SER A CA 1
ATOM 702 C C . SER A 1 89 ? 7.570 -13.884 -2.593 1.00 93.19 89 SER A C 1
ATOM 704 O O . SER A 1 89 ? 6.616 -13.136 -2.777 1.00 93.19 89 SER A O 1
ATOM 706 N N . TRP A 1 90 ? 8.776 -13.628 -3.126 1.00 93.69 90 TRP A N 1
ATOM 707 C CA . TRP A 1 90 ? 9.056 -12.518 -4.052 1.00 93.69 90 TRP A CA 1
ATOM 708 C C . TRP A 1 90 ? 9.304 -12.980 -5.488 1.00 93.69 90 TRP A C 1
ATOM 710 O O . TRP A 1 90 ? 10.282 -13.684 -5.755 1.00 93.69 90 TRP A O 1
ATOM 720 N N . THR A 1 91 ? 8.530 -12.445 -6.433 1.00 94.25 91 THR A N 1
ATOM 721 C CA . THR A 1 91 ? 8.773 -12.599 -7.874 1.00 94.25 91 THR A CA 1
ATOM 722 C C . THR A 1 91 ? 9.163 -11.263 -8.507 1.00 94.25 91 THR A C 1
ATOM 724 O O . THR A 1 91 ? 8.399 -10.307 -8.514 1.00 94.25 91 THR A O 1
ATOM 727 N N . TYR A 1 92 ? 10.381 -11.170 -9.038 1.00 90.81 92 TYR A N 1
ATOM 728 C CA . TYR A 1 92 ? 10.923 -9.940 -9.629 1.00 90.81 92 TYR A CA 1
ATOM 729 C C . TYR A 1 92 ? 10.205 -9.549 -10.932 1.00 90.81 92 TYR A C 1
ATOM 731 O O . TYR A 1 92 ? 10.125 -10.367 -11.851 1.00 90.81 92 TYR A O 1
ATOM 739 N N . ASP A 1 93 ? 9.751 -8.298 -11.066 1.00 89.69 93 ASP A N 1
ATOM 740 C CA . ASP A 1 93 ? 9.297 -7.784 -12.361 1.00 89.69 93 ASP A CA 1
ATOM 741 C C . ASP A 1 93 ? 10.481 -7.379 -13.248 1.00 89.69 93 ASP A C 1
ATOM 743 O O . ASP A 1 93 ? 11.257 -6.491 -12.908 1.00 89.69 93 ASP A O 1
ATOM 747 N N . ASN A 1 94 ? 10.591 -7.970 -14.438 1.00 87.94 94 ASN A N 1
ATOM 748 C CA . ASN A 1 94 ? 11.620 -7.613 -15.413 1.00 87.94 94 ASN A CA 1
ATOM 749 C C . ASN A 1 94 ? 11.260 -6.411 -16.324 1.00 87.94 94 ASN A C 1
ATOM 751 O O . ASN A 1 94 ? 12.043 -6.089 -17.219 1.00 87.94 94 ASN A O 1
ATOM 755 N N . SER A 1 95 ? 10.116 -5.746 -16.102 1.00 86.38 95 SER A N 1
ATOM 756 C CA . SER A 1 95 ? 9.562 -4.708 -16.996 1.00 86.38 95 SER A CA 1
ATOM 757 C C . SER A 1 95 ? 9.247 -3.335 -16.364 1.00 86.38 95 SER A C 1
ATOM 759 O O . SER A 1 95 ? 9.177 -2.351 -17.109 1.00 86.38 95 SER A O 1
ATOM 761 N N . GLU A 1 96 ? 9.121 -3.258 -15.034 1.00 89.94 96 GLU A N 1
ATOM 762 C CA . GLU A 1 96 ? 8.728 -2.083 -14.226 1.00 89.94 96 GLU A CA 1
ATOM 763 C C . GLU A 1 96 ? 9.482 -0.773 -14.579 1.00 89.94 96 GLU A C 1
ATOM 765 O O . GLU A 1 96 ? 10.698 -0.780 -14.817 1.00 89.94 96 GLU A O 1
ATOM 770 N N . GLY A 1 97 ? 8.747 0.350 -14.629 1.00 90.44 97 GLY A N 1
ATOM 771 C CA . GLY A 1 97 ? 9.250 1.711 -14.909 1.00 90.44 97 GLY A CA 1
ATOM 772 C C . GLY A 1 97 ? 8.850 2.788 -13.885 1.00 90.44 97 GLY A C 1
ATOM 773 O O . GLY A 1 97 ? 9.033 3.984 -14.131 1.00 90.44 97 GLY A O 1
ATOM 774 N N . GLY A 1 98 ? 8.307 2.372 -12.750 1.00 91.81 98 GLY A N 1
ATOM 775 C CA . GLY A 1 98 ? 8.153 3.145 -11.528 1.00 91.81 98 GLY A CA 1
ATOM 776 C C . GLY A 1 98 ? 7.096 4.244 -11.556 1.00 91.81 98 GLY A C 1
ATOM 777 O O . GLY A 1 98 ? 6.279 4.349 -12.475 1.00 91.81 98 GLY A O 1
ATOM 778 N N . GLY A 1 99 ? 7.152 5.111 -10.545 1.00 91.69 99 GLY A N 1
ATOM 779 C CA . GLY A 1 99 ? 6.213 6.211 -10.313 1.00 91.69 99 GLY A CA 1
ATOM 780 C C . GLY A 1 99 ? 5.176 5.915 -9.227 1.00 91.69 99 GLY A C 1
ATOM 781 O O . GLY A 1 99 ? 4.288 6.736 -9.013 1.00 91.69 99 GLY A O 1
ATOM 782 N N . HIS A 1 100 ? 5.227 4.735 -8.607 1.00 95.44 100 HIS A N 1
ATOM 783 C CA . HIS A 1 100 ? 4.226 4.252 -7.661 1.00 95.44 100 HIS A CA 1
ATOM 784 C C . HIS A 1 100 ? 4.274 4.997 -6.317 1.00 95.44 100 HIS A C 1
ATOM 786 O O . HIS A 1 100 ? 5.316 5.492 -5.897 1.00 95.44 100 HIS A O 1
ATOM 792 N N . THR A 1 101 ? 3.146 5.074 -5.616 1.00 95.69 101 THR A N 1
ATOM 793 C CA . THR A 1 101 ? 3.057 5.695 -4.287 1.00 95.69 101 THR A CA 1
ATOM 794 C C . THR A 1 101 ? 2.165 4.856 -3.376 1.00 95.69 101 THR A C 1
ATOM 796 O O . THR A 1 101 ? 1.086 4.451 -3.804 1.00 95.69 101 THR A O 1
ATOM 799 N N . ALA A 1 102 ? 2.569 4.607 -2.129 1.00 96.31 102 ALA A N 1
ATOM 800 C CA . ALA A 1 102 ? 1.7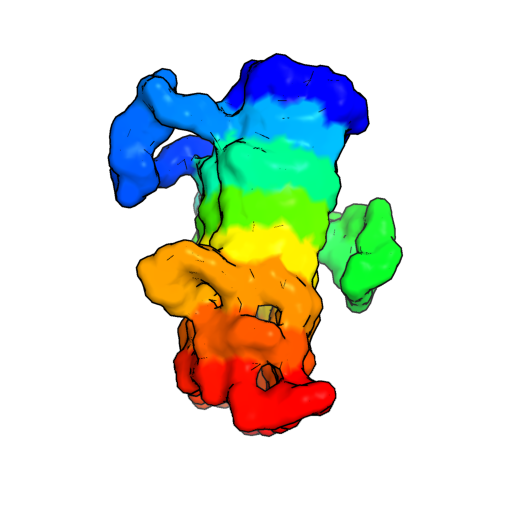00 4.012 -1.109 1.00 96.31 102 ALA A CA 1
ATOM 801 C C . ALA A 1 102 ? 1.804 4.765 0.231 1.00 96.31 102 ALA A C 1
ATOM 803 O O . ALA A 1 102 ? 2.839 5.340 0.543 1.00 96.31 102 ALA A O 1
ATOM 804 N N . ASN A 1 103 ? 0.728 4.810 1.014 1.00 94.56 103 ASN A N 1
ATOM 805 C CA . ASN A 1 103 ? 0.682 5.520 2.296 1.00 94.56 103 ASN A CA 1
ATOM 806 C C . ASN A 1 103 ? -0.180 4.728 3.285 1.00 94.56 103 ASN A C 1
ATOM 808 O O . ASN A 1 103 ? -1.286 4.332 2.913 1.00 94.56 103 ASN A O 1
ATOM 812 N N . PHE A 1 104 ? 0.287 4.530 4.518 1.00 92.38 104 PHE A N 1
ATOM 813 C CA . PHE A 1 104 ? -0.382 3.681 5.515 1.00 92.38 104 PHE A CA 1
ATOM 814 C C . PHE A 1 104 ? -0.459 4.341 6.897 1.00 92.38 104 PHE A C 1
ATOM 816 O O . PHE A 1 104 ? 0.489 5.006 7.302 1.00 92.38 104 PHE A O 1
ATOM 823 N N . ASP A 1 105 ? -1.560 4.139 7.619 1.00 89.19 105 ASP A N 1
ATOM 824 C CA . ASP A 1 105 ? -1.831 4.746 8.932 1.00 89.19 105 ASP A CA 1
ATOM 825 C C . ASP A 1 105 ? -2.724 3.791 9.760 1.00 89.19 105 ASP A C 1
ATOM 827 O O . ASP A 1 105 ? -3.868 3.547 9.371 1.00 89.19 105 ASP A O 1
ATOM 831 N N . ILE A 1 106 ? -2.197 3.141 10.811 1.00 76.12 106 ILE A N 1
ATOM 832 C CA . ILE A 1 106 ? -2.883 2.012 11.488 1.00 76.12 106 ILE A CA 1
ATOM 833 C C . ILE A 1 106 ? -2.769 2.086 13.022 1.00 76.12 106 ILE A C 1
ATOM 835 O O . ILE A 1 106 ? -1.667 2.215 13.552 1.00 76.12 106 ILE A O 1
ATOM 839 N N . HIS A 1 107 ? -3.899 1.985 13.738 1.00 76.69 107 HIS A N 1
ATOM 840 C CA . HIS A 1 107 ? -3.958 1.963 15.212 1.00 76.69 107 HIS A CA 1
ATOM 841 C C . HIS A 1 107 ? -5.043 0.988 15.735 1.00 76.69 107 HIS A C 1
ATOM 843 O O . HIS A 1 107 ? -6.222 1.109 15.388 1.00 76.69 107 HIS A O 1
ATOM 849 N N . GLY A 1 108 ? -4.672 0.074 16.636 1.00 83.56 108 GLY A N 1
ATOM 850 C CA . GLY A 1 108 ? -5.509 -1.019 17.162 1.00 83.56 108 GLY A CA 1
ATOM 851 C C . GLY A 1 108 ? -4.741 -2.347 17.202 1.00 83.56 108 GLY A C 1
ATOM 852 O O . GLY A 1 108 ? -3.564 -2.361 16.854 1.00 83.56 108 GLY A O 1
ATOM 853 N N . SER A 1 109 ? -5.369 -3.448 17.633 1.00 88.25 109 SER A N 1
ATOM 854 C CA . SER A 1 109 ? -4.731 -4.785 17.622 1.00 88.25 109 SER A CA 1
ATOM 855 C C . SER A 1 109 ? -5.207 -5.678 16.469 1.00 88.25 109 SER A C 1
ATOM 857 O O . SER A 1 109 ? -6.325 -5.519 15.980 1.00 88.25 109 SER A O 1
ATOM 859 N N . SER A 1 110 ? -4.393 -6.665 16.091 1.00 90.75 110 SER A N 1
ATOM 860 C CA . SER A 1 110 ? -4.740 -7.731 15.134 1.00 90.75 110 SER A CA 1
ATOM 861 C C . SER A 1 110 ? -5.082 -7.252 13.711 1.00 90.75 110 SER A C 1
ATOM 863 O O . SER A 1 110 ? -5.889 -7.882 13.026 1.00 90.75 110 SER A O 1
ATOM 865 N N . ASN A 1 111 ? -4.536 -6.123 13.250 1.00 91.25 111 ASN A N 1
ATOM 866 C CA . ASN A 1 111 ? -4.785 -5.644 11.885 1.00 91.25 111 ASN A CA 1
ATOM 867 C C . ASN A 1 111 ? -3.838 -6.304 10.868 1.00 91.25 111 ASN A C 1
ATOM 869 O O . ASN A 1 111 ? -2.669 -6.540 11.160 1.00 91.25 111 ASN A O 1
ATOM 873 N N . SER A 1 112 ? -4.302 -6.528 9.640 1.00 93.12 112 SER A N 1
ATOM 874 C CA . SER A 1 112 ? -3.492 -7.023 8.519 1.00 93.12 112 SER A CA 1
ATOM 875 C C . SER A 1 112 ? -3.750 -6.195 7.261 1.00 93.12 112 SER A C 1
ATOM 877 O O . SER A 1 112 ? -4.897 -5.915 6.917 1.00 93.12 112 SER A O 1
ATOM 879 N N . VAL A 1 113 ? -2.693 -5.783 6.552 1.00 79.94 113 VAL A N 1
ATOM 880 C CA . VAL A 1 113 ? -2.814 -5.150 5.226 1.00 79.94 113 VAL A CA 1
ATOM 881 C C . VAL A 1 113 ? -1.698 -5.627 4.286 1.00 79.94 113 VAL A C 1
ATOM 883 O O . VAL A 1 113 ? -0.538 -5.637 4.686 1.00 79.94 113 VAL A O 1
ATOM 886 N N . LYS A 1 114 ? -1.967 -5.999 3.022 1.00 71.62 114 LYS A N 1
ATOM 887 C CA . LYS A 1 114 ? -0.911 -6.532 2.123 1.00 71.62 114 LYS A CA 1
ATOM 888 C C . LYS A 1 114 ? -1.090 -6.230 0.621 1.00 71.62 114 LYS A C 1
ATOM 890 O O . LYS A 1 114 ? -2.104 -6.564 0.027 1.00 71.62 114 LYS A O 1
ATOM 895 N N . GLY A 1 115 ? -0.036 -5.698 -0.007 1.00 75.50 115 GLY A N 1
ATOM 896 C CA . GLY A 1 115 ? 0.170 -5.622 -1.465 1.00 75.50 115 GLY A CA 1
ATOM 897 C C . GLY A 1 115 ? -0.299 -4.361 -2.200 1.00 75.50 115 GLY A C 1
ATOM 898 O O . GLY A 1 115 ? -0.874 -3.451 -1.615 1.00 75.50 115 GLY A O 1
ATOM 899 N N . TYR A 1 116 ? -0.085 -4.241 -3.515 1.00 70.69 116 TYR A N 1
ATOM 900 C CA . TYR A 1 116 ? 1.066 -4.637 -4.347 1.00 70.69 116 TYR A CA 1
ATOM 901 C C . TYR A 1 116 ? 0.918 -3.950 -5.724 1.00 70.69 116 TYR A C 1
ATOM 903 O O . TYR A 1 116 ? -0.186 -3.923 -6.259 1.00 70.69 116 TYR A O 1
ATOM 911 N N . GLN A 1 117 ? 1.975 -3.386 -6.325 1.00 72.75 117 GLN A N 1
ATOM 912 C CA . GLN A 1 117 ? 1.841 -2.548 -7.532 1.00 72.75 117 GLN A CA 1
ATOM 913 C C . GLN A 1 117 ? 2.874 -2.853 -8.641 1.00 72.75 117 GLN A C 1
ATOM 915 O O . GLN A 1 117 ? 4.045 -3.129 -8.363 1.00 72.75 117 GLN A O 1
ATOM 920 N N . ARG A 1 118 ? 2.436 -2.753 -9.907 1.00 90.69 118 ARG A N 1
ATOM 921 C CA . ARG A 1 118 ? 3.242 -2.938 -11.134 1.00 90.69 118 ARG A CA 1
ATOM 922 C C . ARG A 1 118 ? 2.748 -2.077 -12.296 1.00 90.69 118 ARG A C 1
ATOM 924 O O . ARG A 1 118 ? 1.571 -1.734 -12.361 1.00 90.69 118 ARG A O 1
ATOM 931 N N . ASN A 1 119 ? 3.627 -1.799 -13.259 1.00 90.88 119 ASN A N 1
ATOM 932 C CA . ASN A 1 119 ? 3.283 -1.159 -14.530 1.00 90.88 119 ASN A CA 1
ATOM 933 C C . ASN A 1 119 ? 4.125 -1.715 -15.703 1.00 90.88 119 ASN A C 1
ATOM 935 O O . ASN A 1 119 ? 4.807 -2.727 -15.564 1.00 90.88 119 ASN A O 1
ATOM 939 N N . CYS A 1 120 ? 4.065 -1.070 -16.874 1.00 88.12 120 CYS A N 1
ATOM 940 C CA . CYS A 1 120 ? 4.896 -1.345 -18.055 1.00 88.12 120 CYS A CA 1
ATOM 941 C C . CYS A 1 120 ? 4.733 -2.689 -18.792 1.00 88.12 120 CYS A C 1
ATOM 943 O O . CYS A 1 120 ? 5.441 -2.869 -19.788 1.00 88.12 120 CYS A O 1
ATOM 945 N N . SER A 1 121 ? 3.821 -3.591 -18.414 1.00 82.31 121 SER A N 1
ATOM 946 C CA . SER A 1 121 ? 3.781 -4.970 -18.949 1.00 82.31 121 SER A CA 1
ATOM 947 C C . SER A 1 121 ? 3.610 -5.065 -20.477 1.00 82.31 121 SER A C 1
ATOM 949 O O . SER A 1 121 ? 4.094 -6.024 -21.077 1.00 82.31 121 SER A O 1
ATOM 951 N N . ALA A 1 122 ? 3.008 -4.062 -21.136 1.00 78.69 122 ALA A N 1
ATOM 952 C CA . ALA A 1 122 ? 3.154 -3.866 -22.594 1.00 78.69 122 ALA A CA 1
ATOM 953 C C . ALA A 1 122 ? 3.561 -2.433 -23.018 1.00 78.69 122 ALA A C 1
ATOM 955 O O . ALA A 1 122 ? 3.330 -2.015 -24.154 1.00 78.69 122 ALA A O 1
ATOM 956 N N . GLY A 1 123 ? 4.224 -1.692 -22.121 1.00 78.00 123 GLY A N 1
ATOM 957 C CA . GLY A 1 123 ? 4.923 -0.437 -22.430 1.00 78.00 123 GLY A CA 1
ATOM 958 C C . GLY A 1 123 ? 4.377 0.846 -21.790 1.00 78.00 123 GLY A C 1
ATOM 959 O O . GLY A 1 123 ? 5.093 1.849 -21.810 1.00 78.00 123 GLY A O 1
ATOM 960 N N . ALA A 1 124 ? 3.177 0.848 -21.199 1.00 84.50 124 ALA A N 1
ATOM 961 C CA . ALA A 1 124 ? 2.621 2.021 -20.512 1.00 84.50 124 ALA A CA 1
ATOM 962 C C . ALA A 1 124 ? 3.069 2.103 -19.036 1.00 84.50 124 ALA A C 1
ATOM 964 O O . ALA A 1 124 ? 2.816 1.199 -18.244 1.00 84.50 124 ALA A O 1
ATOM 965 N N . CYS A 1 125 ? 3.731 3.204 -18.668 1.00 86.75 125 CYS A N 1
ATOM 966 C CA . CYS A 1 125 ? 4.581 3.292 -17.472 1.00 86.75 125 CYS A CA 1
ATOM 967 C C . CYS A 1 125 ? 4.301 4.534 -16.619 1.00 86.75 125 CYS A C 1
ATOM 969 O O . CYS A 1 125 ? 5.156 5.405 -16.464 1.00 86.75 125 CYS A O 1
ATOM 971 N N . SER A 1 126 ? 3.078 4.642 -16.108 1.00 88.31 126 SER A N 1
ATOM 972 C CA . SER A 1 126 ? 2.734 5.601 -15.057 1.00 88.31 126 SER A CA 1
ATOM 973 C C . SER A 1 126 ? 2.626 4.887 -13.715 1.00 88.31 126 SER A C 1
ATOM 975 O O . SER A 1 126 ? 2.263 3.711 -13.675 1.00 88.31 126 SER A O 1
ATOM 977 N N . GLY A 1 127 ? 2.844 5.616 -12.627 1.00 90.50 127 GLY A N 1
ATOM 978 C CA . GLY A 1 127 ? 2.590 5.116 -11.282 1.00 90.50 127 GLY A CA 1
ATOM 979 C C . GLY A 1 127 ? 1.133 4.748 -11.007 1.00 90.50 127 GLY A C 1
ATOM 980 O O . GLY A 1 127 ? 0.216 5.195 -11.706 1.00 90.50 127 GLY A O 1
ATOM 981 N N . HIS A 1 128 ? 0.958 3.959 -9.949 1.00 95.62 128 HIS A N 1
ATOM 982 C CA . HIS A 1 128 ? -0.303 3.679 -9.256 1.00 95.62 128 HIS A CA 1
ATOM 983 C C . HIS A 1 128 ? -0.211 4.240 -7.827 1.00 95.62 128 HIS A C 1
ATOM 985 O O . HIS A 1 128 ? 0.894 4.293 -7.277 1.00 95.62 128 HIS A O 1
ATOM 991 N N . THR A 1 129 ? -1.326 4.647 -7.217 1.00 95.19 129 THR A N 1
ATOM 992 C CA . THR A 1 129 ? -1.349 5.153 -5.830 1.00 95.19 129 THR A CA 1
ATOM 993 C C . THR A 1 129 ? -2.193 4.276 -4.907 1.00 95.19 129 THR A C 1
ATOM 995 O O . THR A 1 129 ? -3.286 3.849 -5.282 1.00 95.19 129 THR A O 1
ATOM 998 N N . ALA A 1 130 ? -1.717 4.089 -3.677 1.00 82.88 130 ALA A N 1
ATOM 999 C CA . ALA A 1 130 ? -2.491 3.594 -2.545 1.00 82.88 130 ALA A CA 1
ATOM 1000 C C . ALA A 1 130 ? -2.414 4.572 -1.352 1.00 82.88 130 ALA A C 1
ATOM 1002 O O . ALA A 1 130 ? -1.357 5.165 -1.100 1.00 82.88 130 ALA A O 1
ATOM 1003 N N . LYS A 1 131 ? -3.503 4.735 -0.593 1.00 83.81 131 LYS A N 1
ATOM 1004 C CA . LYS A 1 131 ? -3.509 5.469 0.684 1.00 83.81 131 LYS A CA 1
ATOM 1005 C C . LYS A 1 131 ? -4.559 4.907 1.652 1.00 83.81 131 LYS A C 1
ATOM 1007 O O . LYS A 1 131 ? -5.755 5.126 1.473 1.00 83.81 131 LYS A O 1
ATOM 1012 N N . ILE A 1 132 ? -4.118 4.157 2.659 1.00 81.69 132 ILE A N 1
ATOM 1013 C CA . ILE A 1 132 ? -4.978 3.303 3.494 1.00 81.69 132 ILE A CA 1
ATOM 1014 C C . ILE A 1 132 ? -4.854 3.675 4.979 1.00 81.69 132 ILE A C 1
ATOM 1016 O O . ILE A 1 132 ? -3.751 3.859 5.486 1.00 81.69 132 ILE A O 1
ATOM 1020 N N . TYR A 1 133 ? -5.997 3.744 5.663 1.00 78.44 133 TYR A N 1
ATOM 1021 C CA . TYR A 1 133 ? -6.133 4.005 7.097 1.00 78.44 133 TYR A CA 1
ATOM 1022 C C . TYR A 1 133 ? -6.899 2.852 7.780 1.00 78.44 133 TYR A C 1
ATOM 1024 O O . TYR A 1 133 ? -7.963 2.468 7.286 1.00 78.44 133 TYR A O 1
ATOM 1032 N N . ALA A 1 134 ? -6.437 2.324 8.916 1.00 73.19 134 ALA A N 1
ATOM 1033 C CA . ALA A 1 134 ? -7.164 1.294 9.675 1.00 73.19 134 ALA A CA 1
ATOM 1034 C C . ALA A 1 134 ? -7.154 1.569 11.190 1.00 73.19 134 ALA A C 1
ATOM 1036 O O . ALA A 1 134 ? -6.105 1.661 11.818 1.00 73.19 134 ALA A O 1
ATOM 1037 N N . TYR A 1 135 ? -8.339 1.715 11.780 1.00 76.81 135 TYR A N 1
ATOM 1038 C CA . TYR A 1 135 ? -8.539 2.115 13.169 1.00 76.81 135 TYR A CA 1
ATOM 1039 C C . TYR A 1 135 ? -9.589 1.236 13.849 1.00 76.81 135 TYR A C 1
ATOM 1041 O O . TYR A 1 135 ? -10.774 1.290 13.511 1.00 76.81 135 TYR A O 1
ATOM 1049 N N . GLY A 1 136 ? -9.152 0.473 14.847 1.00 81.06 136 GLY A N 1
ATOM 1050 C CA . GLY A 1 136 ? -9.937 -0.565 15.514 1.00 81.06 136 GLY A CA 1
ATOM 1051 C C . GLY A 1 136 ? -9.198 -1.899 15.501 1.00 81.06 136 GLY A C 1
ATOM 1052 O O . GLY A 1 136 ? -8.061 -1.972 15.037 1.00 81.06 136 GLY A O 1
ATOM 1053 N N . ASN A 1 137 ? -9.838 -2.945 16.017 1.00 85.88 137 ASN A N 1
ATOM 1054 C CA . ASN A 1 137 ? -9.249 -4.277 16.022 1.00 85.88 137 ASN A CA 1
ATOM 1055 C C . ASN A 1 137 ? -9.760 -5.123 14.853 1.00 85.88 137 ASN A C 1
ATOM 1057 O O . ASN A 1 137 ? -10.849 -4.866 14.333 1.00 85.88 137 ASN A O 1
ATOM 1061 N N . ASP A 1 138 ? -8.998 -6.161 14.511 1.00 86.62 138 ASP A N 1
ATOM 1062 C CA . ASP A 1 138 ? -9.461 -7.283 13.689 1.00 86.62 138 ASP A CA 1
ATOM 1063 C C . ASP A 1 138 ? -9.983 -6.826 12.297 1.00 86.62 138 ASP A C 1
ATOM 1065 O O . ASP A 1 138 ? -11.106 -7.128 11.881 1.00 86.62 138 ASP A O 1
ATOM 1069 N N . ASN A 1 139 ? -9.173 -6.035 11.576 1.00 87.69 139 ASN A N 1
ATOM 1070 C CA . ASN A 1 139 ? -9.403 -5.659 10.171 1.00 87.69 139 ASN A CA 1
ATOM 1071 C C . ASN A 1 139 ? -8.326 -6.298 9.273 1.00 87.69 139 ASN A C 1
ATOM 1073 O O . ASN A 1 139 ? -7.143 -6.191 9.595 1.00 87.69 139 ASN A O 1
ATOM 1077 N N . ASP A 1 140 ? -8.696 -6.883 8.129 1.00 83.31 140 ASP A N 1
ATOM 1078 C CA . ASP A 1 140 ? -7.745 -7.535 7.211 1.00 83.31 140 ASP A CA 1
ATOM 1079 C C . ASP A 1 140 ? -7.983 -7.162 5.727 1.00 83.31 140 ASP A C 1
ATOM 1081 O O . ASP A 1 140 ? -9.056 -7.405 5.173 1.00 83.31 140 ASP A O 1
ATOM 1085 N N . VAL A 1 141 ? -6.991 -6.560 5.055 1.00 80.06 141 VAL A N 1
ATOM 1086 C CA . VAL A 1 141 ? -7.140 -6.010 3.692 1.00 80.06 141 VAL A CA 1
ATOM 1087 C C . VAL A 1 141 ? -5.974 -6.345 2.754 1.00 80.06 141 VAL A C 1
ATOM 1089 O O . VAL A 1 141 ? -4.858 -5.870 2.950 1.00 80.06 141 VAL A O 1
ATOM 1092 N N . PHE A 1 142 ? -6.221 -7.036 1.640 1.00 71.62 142 PHE A N 1
ATOM 1093 C CA . PHE A 1 142 ? -5.185 -7.339 0.644 1.00 71.62 142 PHE A CA 1
ATOM 1094 C C . PHE A 1 142 ? -5.530 -6.769 -0.748 1.00 71.62 142 PHE A C 1
ATOM 1096 O O . PHE A 1 142 ? -6.686 -6.667 -1.162 1.00 71.62 142 PHE A O 1
ATOM 1103 N N . VAL A 1 143 ? -4.513 -6.259 -1.449 1.00 68.94 143 VAL A N 1
ATOM 1104 C CA . VAL A 1 143 ? -4.671 -5.372 -2.614 1.00 68.94 143 VAL A CA 1
ATOM 1105 C C . VAL A 1 143 ? -3.639 -5.696 -3.691 1.00 68.94 143 VAL A C 1
ATOM 1107 O O . VAL A 1 143 ? -2.471 -5.924 -3.382 1.00 68.94 143 VAL A O 1
ATOM 1110 N N . ILE A 1 144 ? -4.031 -5.632 -4.969 1.00 69.31 144 ILE A N 1
ATOM 1111 C CA . ILE A 1 144 ? -3.100 -5.642 -6.111 1.00 69.31 144 ILE A CA 1
ATOM 1112 C C . ILE A 1 144 ? -3.527 -4.620 -7.185 1.00 69.31 144 ILE A C 1
ATOM 1114 O O . ILE A 1 144 ? -4.690 -4.541 -7.579 1.00 69.31 144 ILE A O 1
ATOM 1118 N N . GLN A 1 145 ? -2.564 -3.853 -7.705 1.00 60.88 145 GLN A N 1
ATOM 1119 C CA . GLN A 1 145 ? -2.713 -2.930 -8.836 1.00 60.88 145 GLN A CA 1
ATOM 1120 C C . GLN A 1 145 ? -1.658 -3.239 -9.916 1.00 60.88 145 GLN A C 1
ATOM 1122 O O . GLN A 1 145 ? -0.579 -2.634 -9.942 1.00 60.88 145 GLN A O 1
ATOM 1127 N N . ASP A 1 146 ? -1.979 -4.181 -10.804 1.00 77.50 146 ASP A N 1
ATOM 1128 C CA . ASP A 1 146 ? -1.185 -4.569 -11.983 1.00 77.50 146 ASP A CA 1
ATOM 1129 C C . ASP A 1 146 ? -1.896 -4.107 -13.277 1.00 77.50 146 ASP A C 1
ATOM 1131 O O . ASP A 1 146 ? -2.840 -3.326 -13.251 1.00 77.50 146 ASP A O 1
ATOM 1135 N N . SER A 1 147 ? -1.379 -4.450 -14.446 1.00 78.19 147 SER A N 1
ATOM 1136 C CA . SER A 1 147 ? -0.436 -3.506 -15.031 1.00 78.19 147 SER A CA 1
ATOM 1137 C C . SER A 1 147 ? -1.081 -2.361 -15.818 1.00 78.19 147 SER A C 1
ATOM 1139 O O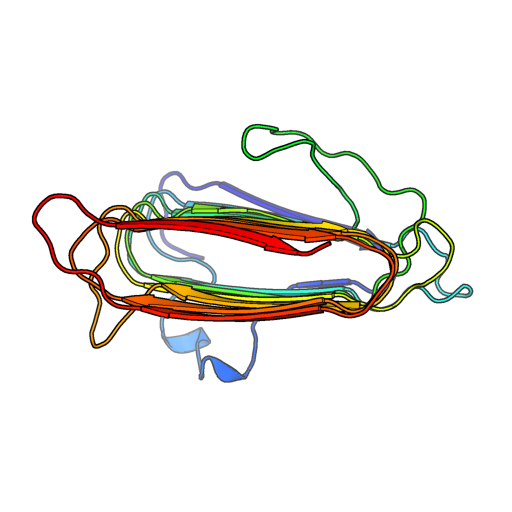 . SER A 1 147 ? -2.290 -2.301 -16.058 1.00 78.19 147 SER A O 1
ATOM 1141 N N . ASP A 1 148 ? -0.193 -1.478 -16.268 1.00 63.00 148 ASP A N 1
ATOM 1142 C CA . ASP A 1 148 ? -0.438 -0.427 -17.246 1.00 63.00 148 ASP A CA 1
ATOM 1143 C C . ASP A 1 148 ? -1.357 0.720 -16.762 1.00 63.00 148 ASP A C 1
ATOM 1145 O O . ASP A 1 148 ? -2.324 0.553 -16.018 1.00 63.00 148 ASP A O 1
ATOM 1149 N N . GLY A 1 149 ? -1.003 1.937 -17.181 1.00 73.81 149 GLY A N 1
ATOM 1150 C CA . GLY A 1 149 ? -1.400 3.170 -16.497 1.00 73.81 149 GLY A CA 1
ATOM 1151 C C . GLY A 1 149 ? -2.894 3.520 -16.504 1.00 73.81 149 GLY A C 1
ATOM 1152 O O . GLY A 1 149 ? -3.554 3.394 -17.533 1.00 73.81 149 GLY A O 1
ATOM 1153 N N . SER A 1 150 ? -3.472 4.069 -15.430 1.00 74.00 150 SER A N 1
ATOM 1154 C CA . SER A 1 150 ? -2.959 4.361 -14.074 1.00 74.00 150 SER A CA 1
ATOM 1155 C C . SER A 1 150 ? -4.093 4.103 -13.081 1.00 74.00 150 SER A C 1
ATOM 1157 O O . SER A 1 150 ? -5.250 4.383 -13.413 1.00 74.00 150 SER A O 1
ATOM 1159 N N . LYS A 1 151 ? -3.799 3.545 -11.902 1.00 78.00 151 LYS A N 1
ATOM 1160 C CA . LYS A 1 151 ? -4.825 3.059 -10.972 1.00 78.00 151 LYS A CA 1
ATOM 1161 C C . LYS A 1 151 ? -4.592 3.558 -9.540 1.00 78.00 151 LYS A C 1
ATOM 1163 O O . LYS A 1 151 ? -3.450 3.598 -9.086 1.00 78.00 151 LYS A O 1
ATOM 1168 N N . ASN A 1 152 ? -5.665 3.964 -8.858 1.00 81.25 152 ASN A N 1
ATOM 1169 C CA . ASN A 1 152 ? -5.633 4.571 -7.518 1.00 81.25 152 ASN A CA 1
ATOM 1170 C C . ASN A 1 152 ? -6.610 3.878 -6.551 1.00 81.25 152 ASN A C 1
ATOM 1172 O O . ASN A 1 152 ? -7.742 3.573 -6.941 1.00 81.25 152 ASN A O 1
ATOM 1176 N N . LEU A 1 153 ? -6.196 3.704 -5.289 1.00 76.25 153 LEU A N 1
ATOM 1177 C CA . LEU A 1 153 ? -7.032 3.225 -4.182 1.00 76.25 153 LEU A CA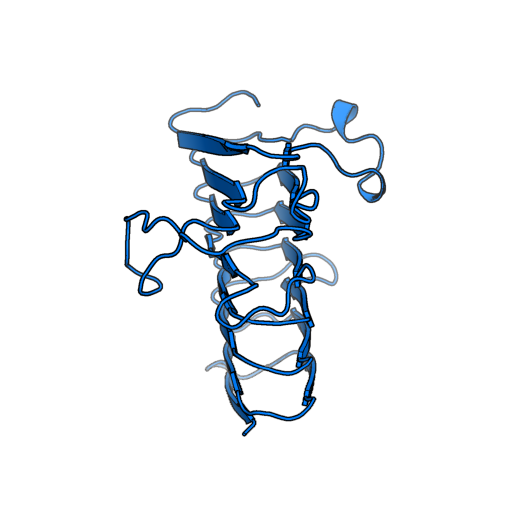 1
ATOM 1178 C C . LEU A 1 153 ? -6.781 4.022 -2.890 1.00 76.25 153 LEU A C 1
ATOM 1180 O O . LEU A 1 153 ? -5.698 3.940 -2.316 1.00 76.25 153 LEU A O 1
ATOM 1184 N N . ASP A 1 154 ? -7.822 4.666 -2.369 1.00 81.19 154 ASP A N 1
ATOM 1185 C CA . ASP A 1 154 ? -7.833 5.236 -1.014 1.00 81.19 154 ASP A CA 1
ATOM 1186 C C . ASP A 1 154 ? -8.834 4.443 -0.134 1.00 81.19 154 ASP A C 1
ATOM 1188 O O . ASP A 1 154 ? -9.955 4.177 -0.573 1.00 81.19 154 ASP A O 1
ATOM 1192 N N . LEU A 1 155 ? -8.476 4.033 1.091 1.00 75.12 155 LEU A N 1
ATOM 1193 C CA . LEU A 1 155 ? -9.327 3.179 1.953 1.00 75.12 155 LEU A CA 1
ATOM 1194 C C . LEU A 1 155 ? -9.269 3.580 3.441 1.00 75.12 155 LEU A C 1
ATOM 1196 O O . LEU A 1 155 ? -8.253 4.078 3.919 1.00 75.12 155 LEU A O 1
ATOM 1200 N N . THR A 1 156 ? -10.358 3.384 4.195 1.00 78.50 156 THR A N 1
ATOM 1201 C CA . THR A 1 156 ? -10.441 3.709 5.635 1.00 78.50 156 THR A CA 1
ATOM 1202 C C . THR A 1 156 ? -11.370 2.764 6.418 1.00 78.50 156 THR A C 1
ATOM 1204 O O . THR A 1 156 ? -12.555 2.686 6.097 1.00 78.50 156 THR A O 1
ATOM 1207 N N . ILE A 1 157 ? -10.892 2.090 7.473 1.00 70.69 157 ILE A N 1
ATOM 1208 C CA . ILE A 1 157 ? -11.725 1.214 8.334 1.00 70.69 157 ILE A CA 1
ATOM 1209 C C . ILE A 1 157 ? -11.291 1.314 9.814 1.00 70.69 157 ILE A C 1
ATOM 1211 O O . ILE A 1 157 ? -10.352 0.642 10.207 1.00 70.69 157 ILE A O 1
ATOM 1215 N N . GLY A 1 158 ? -11.885 2.122 10.698 1.00 64.19 158 GLY A N 1
ATOM 1216 C CA . GLY A 1 158 ? -12.944 3.118 10.509 1.00 64.19 158 GLY A CA 1
ATOM 1217 C C . GLY A 1 158 ? -13.137 3.990 11.766 1.00 64.19 158 GLY A C 1
ATOM 1218 O O . GLY A 1 158 ? -12.515 3.770 12.800 1.00 64.19 158 GLY A O 1
ATOM 1219 N N . THR A 1 159 ? -14.011 5.004 11.728 1.00 59.59 159 THR A N 1
ATOM 1220 C CA . THR A 1 159 ? -14.388 5.795 12.928 1.00 59.59 159 THR A CA 1
ATOM 1221 C C . THR A 1 159 ? -15.874 6.198 12.881 1.00 59.59 159 THR A C 1
ATOM 1223 O O . THR A 1 159 ? -16.533 6.067 11.856 1.00 59.59 159 THR A O 1
ATOM 1226 N N . ALA A 1 160 ? -16.502 6.614 13.984 1.00 55.44 160 ALA A N 1
ATOM 1227 C CA . ALA A 1 160 ? -16.436 8.030 14.369 1.00 55.44 160 ALA A CA 1
ATOM 1228 C C . ALA A 1 160 ? -15.551 8.336 15.590 1.00 55.44 160 ALA A C 1
ATOM 1230 O O . ALA A 1 160 ? -14.949 9.400 15.616 1.00 55.44 160 ALA A O 1
ATOM 1231 N N . TYR A 1 161 ? -15.411 7.391 16.528 1.00 54.69 161 TYR A N 1
ATOM 1232 C CA . TYR A 1 161 ? -14.315 7.329 17.513 1.00 54.69 161 TYR A CA 1
ATOM 1233 C C . TYR A 1 161 ? -13.987 5.860 17.844 1.00 54.69 161 TYR A C 1
ATOM 1235 O O . TYR A 1 161 ? -14.046 5.446 18.995 1.00 54.69 161 TYR A O 1
ATOM 1243 N N . VAL A 1 162 ? -13.645 5.114 16.783 1.00 58.53 162 VAL A N 1
ATOM 1244 C CA . VAL A 1 162 ? -13.152 3.720 16.755 1.00 58.53 162 VAL A CA 1
ATOM 1245 C C . VAL A 1 162 ? -14.150 2.632 17.190 1.00 58.53 162 VAL A C 1
ATOM 1247 O O . VAL A 1 162 ? -14.578 2.566 18.339 1.00 58.53 162 VAL A O 1
ATOM 1250 N N . ALA A 1 163 ? -14.472 1.736 16.252 1.00 57.38 163 ALA A N 1
ATOM 1251 C CA . ALA A 1 163 ? -15.031 0.407 16.508 1.00 57.38 163 ALA A CA 1
ATOM 1252 C C . ALA A 1 163 ? -14.842 -0.472 15.256 1.00 57.38 163 ALA A C 1
ATOM 1254 O O . ALA A 1 163 ? -15.424 -0.165 14.215 1.00 57.38 163 ALA A O 1
ATOM 1255 N N . SER A 1 164 ? -14.078 -1.555 15.402 1.00 58.03 164 SER A N 1
ATOM 1256 C CA . SER A 1 164 ? -13.980 -2.675 14.460 1.00 58.03 164 SER A CA 1
ATOM 1257 C C . SER A 1 164 ? -13.913 -3.976 15.251 1.00 58.03 164 SER A C 1
ATOM 1259 O O . SER A 1 164 ? -13.434 -3.974 16.389 1.00 58.03 164 SER A O 1
ATOM 1261 N N . ASN A 1 165 ? -14.431 -5.039 14.640 1.00 62.31 165 ASN A N 1
ATOM 1262 C CA . ASN A 1 165 ? -14.359 -6.424 15.085 1.00 62.31 165 ASN A CA 1
ATOM 1263 C C . ASN A 1 165 ? -14.842 -7.306 13.911 1.00 62.31 165 ASN A C 1
ATOM 1265 O O . ASN A 1 165 ? -16.047 -7.531 13.758 1.00 62.31 165 ASN A O 1
ATOM 1269 N N . ASP A 1 166 ? -13.877 -7.717 13.082 1.00 63.25 166 ASP A N 1
ATOM 1270 C CA . ASP A 1 166 ? -13.945 -8.568 11.881 1.00 63.25 166 ASP A CA 1
ATOM 1271 C C . ASP A 1 166 ? -14.475 -7.875 10.599 1.00 63.25 166 ASP A C 1
ATOM 1273 O O . ASP A 1 166 ? -15.622 -8.062 10.192 1.00 63.25 166 ASP A O 1
ATOM 1277 N N . ASN A 1 167 ? -13.628 -7.104 9.901 1.00 66.00 167 ASN A N 1
ATOM 1278 C CA . ASN A 1 167 ? -13.875 -6.710 8.498 1.00 66.00 167 ASN A CA 1
ATOM 1279 C C . ASN A 1 167 ? -12.753 -7.232 7.585 1.00 66.00 167 ASN A C 1
ATOM 1281 O O . ASN A 1 167 ? -11.587 -6.931 7.834 1.00 66.00 167 ASN A O 1
ATOM 1285 N N . GLU A 1 168 ? -13.100 -7.941 6.506 1.00 70.56 168 GLU A N 1
ATOM 1286 C CA . GLU A 1 168 ? -12.141 -8.531 5.556 1.00 70.56 168 GLU A CA 1
ATOM 1287 C C . GLU A 1 168 ? -12.436 -8.046 4.123 1.00 70.56 168 GLU A C 1
ATOM 1289 O O . GLU A 1 168 ? -13.587 -8.074 3.672 1.00 70.56 168 GLU A O 1
ATOM 1294 N N . VAL A 1 169 ? -11.419 -7.528 3.418 1.00 74.75 169 VAL A N 1
ATOM 1295 C CA . VAL A 1 169 ? -11.589 -6.852 2.115 1.00 74.75 169 VAL A CA 1
ATOM 1296 C C . VAL A 1 169 ? -10.460 -7.191 1.135 1.00 74.75 169 VAL A C 1
ATOM 1298 O O . VAL A 1 169 ? -9.293 -6.969 1.443 1.00 74.75 169 VAL A O 1
ATOM 1301 N N . ASP A 1 170 ? -10.799 -7.625 -0.083 1.00 70.31 170 ASP A N 1
ATOM 1302 C CA . ASP A 1 170 ? -9.828 -7.850 -1.170 1.00 70.31 170 ASP A CA 1
ATOM 1303 C C . ASP A 1 170 ? -10.131 -7.004 -2.419 1.00 70.31 170 ASP A C 1
ATOM 1305 O O . ASP A 1 170 ? -11.280 -6.924 -2.878 1.00 70.31 170 ASP A O 1
ATOM 1309 N N . VAL A 1 171 ? -9.092 -6.361 -2.981 1.00 75.94 171 VAL A N 1
ATOM 1310 C CA . VAL A 1 171 ? -9.218 -5.439 -4.129 1.00 75.94 171 VAL A CA 1
ATOM 1311 C C . VAL A 1 171 ? -8.147 -5.658 -5.205 1.00 75.94 171 VAL A C 1
ATOM 1313 O O . VAL A 1 171 ? -6.967 -5.380 -4.995 1.00 75.94 171 VAL A O 1
ATOM 1316 N N . GLU A 1 172 ? -8.576 -6.035 -6.413 1.00 72.06 172 GLU A N 1
ATOM 1317 C CA . GLU A 1 172 ? -7.707 -6.178 -7.593 1.00 72.06 172 GLU A CA 1
ATOM 1318 C C . GLU A 1 172 ? -8.098 -5.200 -8.721 1.00 72.06 172 GLU A C 1
ATOM 1320 O O . GLU A 1 172 ? -9.235 -5.203 -9.208 1.00 72.06 172 GLU A O 1
ATOM 1325 N N . GLN A 1 173 ? -7.145 -4.380 -9.180 1.00 58.34 173 GLN A N 1
ATOM 1326 C CA . GLN A 1 173 ? -7.309 -3.460 -10.318 1.00 58.34 173 GLN A CA 1
ATOM 1327 C C . GLN A 1 173 ? -6.273 -3.791 -11.404 1.00 58.34 173 GLN A C 1
ATOM 1329 O O . GLN A 1 173 ? -5.073 -3.664 -11.165 1.00 58.34 173 GLN A O 1
ATOM 1334 N N . THR A 1 174 ? -6.711 -4.217 -12.596 1.00 76.12 174 THR A N 1
ATOM 1335 C CA . THR A 1 174 ? -5.840 -4.960 -13.534 1.00 76.12 174 THR A CA 1
ATOM 1336 C C . THR A 1 174 ? -5.911 -4.491 -14.996 1.00 76.12 174 THR A C 1
ATOM 1338 O O . THR A 1 174 ? -6.986 -4.436 -15.589 1.00 76.12 174 THR A O 1
ATOM 1341 N N . GLY A 1 175 ? -4.746 -4.220 -15.605 1.00 73.75 175 GLY A N 1
ATOM 1342 C CA . GLY A 1 175 ? -4.540 -4.157 -17.065 1.00 73.75 175 GLY A CA 1
ATOM 1343 C C . GLY A 1 175 ? -5.025 -2.888 -17.792 1.00 73.75 175 GLY A C 1
ATOM 1344 O O . GLY A 1 175 ? -5.975 -2.242 -17.375 1.00 73.75 175 GLY A O 1
ATOM 1345 N N . TYR A 1 176 ? -4.341 -2.517 -18.883 1.00 71.88 176 TYR A N 1
ATOM 1346 C CA . TYR A 1 176 ? -4.649 -1.489 -19.913 1.00 71.88 176 TYR A CA 1
ATOM 1347 C C . TYR A 1 176 ? -5.924 -0.605 -19.823 1.00 71.88 176 TYR A C 1
ATOM 1349 O O . TYR A 1 176 ? -6.711 -0.555 -20.768 1.00 71.88 176 TYR A O 1
ATOM 1357 N N . ALA A 1 177 ? -6.057 0.197 -18.764 1.00 81.69 177 ALA A N 1
ATOM 1358 C CA . ALA A 1 177 ? -6.872 1.416 -18.667 1.00 81.69 177 ALA A CA 1
ATOM 1359 C C . ALA A 1 177 ? -6.673 2.081 -17.287 1.00 81.69 177 ALA A C 1
ATOM 1361 O O . ALA A 1 177 ? -5.958 1.566 -16.421 1.00 81.69 177 ALA A O 1
ATOM 1362 N N . THR A 1 178 ? -7.320 3.230 -17.064 1.00 86.19 178 THR A N 1
ATOM 1363 C CA . THR A 1 178 ? -7.385 3.881 -15.747 1.00 86.19 178 THR A CA 1
ATOM 1364 C C . THR A 1 178 ? -8.545 3.345 -14.909 1.00 86.19 178 THR A C 1
ATOM 1366 O O . THR A 1 178 ? -9.693 3.430 -15.350 1.00 86.19 178 THR A O 1
ATOM 1369 N N . HIS A 1 179 ? -8.270 2.875 -13.691 1.00 88.75 179 HIS A N 1
ATOM 1370 C CA . HIS A 1 179 ? -9.287 2.404 -12.739 1.00 88.75 179 HIS A CA 1
ATOM 1371 C C . HIS A 1 179 ? -9.106 3.140 -11.405 1.00 88.75 179 HIS A C 1
ATOM 1373 O O . HIS A 1 179 ? -7.988 3.504 -11.051 1.00 88.75 179 HIS A O 1
ATOM 1379 N N . SER A 1 180 ? -10.178 3.411 -10.666 1.00 89.00 180 SER A N 1
ATOM 1380 C CA . SER A 1 180 ? -10.084 4.170 -9.411 1.00 89.00 180 SER A CA 1
ATOM 1381 C C . SER A 1 180 ? -11.088 3.683 -8.372 1.00 89.00 180 SER A C 1
ATOM 1383 O O . SER A 1 180 ? -12.223 3.350 -8.726 1.00 89.00 180 SER A O 1
ATOM 1385 N N . ALA A 1 181 ? -10.665 3.653 -7.106 1.00 74.25 181 ALA A N 1
ATOM 1386 C CA . ALA A 1 181 ? -11.456 3.225 -5.959 1.00 74.25 181 ALA A CA 1
ATOM 1387 C C . ALA A 1 181 ? -11.224 4.129 -4.729 1.00 74.25 181 ALA A C 1
ATOM 1389 O O . ALA A 1 181 ? -10.108 4.569 -4.452 1.00 74.25 181 ALA A O 1
ATOM 1390 N N . THR A 1 182 ? -12.283 4.398 -3.959 1.00 80.56 182 THR A N 1
ATOM 1391 C CA . THR A 1 182 ? -12.201 5.122 -2.674 1.00 80.56 182 THR A CA 1
ATOM 1392 C C . THR A 1 182 ? -13.237 4.576 -1.687 1.00 80.56 182 THR A C 1
ATOM 1394 O O . THR A 1 182 ? -14.434 4.684 -1.959 1.00 80.56 182 THR A O 1
ATOM 1397 N N . ILE A 1 183 ? -12.820 3.955 -0.580 1.00 77.00 183 ILE A N 1
ATOM 1398 C CA . ILE A 1 183 ? -13.694 3.108 0.261 1.00 77.00 183 ILE A CA 1
ATOM 1399 C C . ILE A 1 183 ? -13.610 3.491 1.756 1.00 77.00 183 ILE A C 1
ATOM 1401 O O . ILE A 1 183 ? -12.563 3.902 2.251 1.00 77.00 183 ILE A O 1
ATOM 1405 N N . THR A 1 184 ? -14.712 3.377 2.507 1.00 74.81 184 THR A N 1
ATOM 1406 C CA . THR A 1 184 ? -14.751 3.630 3.962 1.00 74.81 184 THR A CA 1
ATOM 1407 C C . THR A 1 184 ? -15.796 2.769 4.686 1.00 74.81 184 THR A C 1
ATOM 1409 O O . THR A 1 184 ? -16.978 2.864 4.365 1.00 74.81 184 THR A O 1
ATOM 1412 N N . LEU A 1 185 ? -15.424 1.990 5.706 1.00 71.06 185 LEU A N 1
ATOM 1413 C CA . LEU A 1 185 ? -16.368 1.150 6.468 1.00 71.06 185 LEU A CA 1
ATOM 1414 C C . LEU A 1 185 ? -16.342 1.492 7.967 1.00 71.06 185 LEU A C 1
ATOM 1416 O O . LEU A 1 185 ? -15.271 1.642 8.547 1.00 71.06 185 LEU A O 1
ATOM 1420 N N . ALA A 1 186 ? -17.516 1.643 8.592 1.00 69.00 186 ALA A N 1
ATOM 1421 C CA . ALA A 1 186 ? -17.639 1.915 10.028 1.00 69.00 186 ALA A CA 1
ATOM 1422 C C . ALA A 1 186 ? -18.982 1.421 10.606 1.00 69.00 186 ALA A C 1
ATOM 1424 O O . ALA A 1 186 ? -20.044 1.998 10.356 1.00 69.00 186 ALA A O 1
ATOM 1425 N N . GLY A 1 187 ? -18.931 0.372 11.427 1.00 61.47 187 GLY A N 1
ATOM 1426 C CA . GLY A 1 187 ? -20.078 -0.222 12.117 1.00 61.47 187 GLY A CA 1
ATOM 1427 C C . GLY A 1 187 ? -19.629 -1.338 13.066 1.00 61.47 187 GLY A C 1
ATOM 1428 O O . GLY A 1 187 ? -18.541 -1.873 12.918 1.00 61.47 187 GLY A O 1
ATOM 1429 N N . SER A 1 188 ? -20.456 -1.690 14.052 1.00 64.75 188 SER A N 1
ATOM 1430 C CA . SER A 1 188 ? -20.094 -2.620 15.142 1.00 64.75 188 SER A CA 1
ATOM 1431 C C . SER A 1 188 ? -20.331 -4.112 14.839 1.00 64.75 188 SER A C 1
ATOM 1433 O O . SER A 1 188 ? -20.608 -4.884 15.760 1.00 64.75 188 SER A O 1
ATOM 1435 N N . TYR A 1 189 ? -20.356 -4.501 13.563 1.00 68.00 189 TYR A N 1
ATOM 1436 C CA . TYR A 1 189 ? -20.638 -5.867 13.110 1.00 68.00 189 TYR A CA 1
ATOM 1437 C C . TYR A 1 189 ? -19.871 -6.177 11.816 1.00 68.00 189 TYR A C 1
ATOM 1439 O O . TYR A 1 189 ? -19.626 -5.240 11.051 1.00 68.00 189 TYR A O 1
ATOM 1447 N N . PRO A 1 190 ? -19.578 -7.461 11.531 1.00 71.06 190 PRO A N 1
ATOM 1448 C CA . PRO A 1 190 ? -18.704 -7.834 10.424 1.00 71.06 190 PRO A CA 1
ATOM 1449 C C . PRO A 1 190 ? -19.175 -7.404 9.033 1.00 71.06 190 PRO A C 1
ATOM 1451 O O . PRO A 1 190 ? -20.375 -7.465 8.725 1.00 71.06 190 PRO A O 1
ATOM 1454 N N . THR A 1 191 ? -18.212 -7.036 8.181 1.00 78.44 191 THR A N 1
ATOM 1455 C CA . THR A 1 191 ? -18.425 -6.739 6.756 1.00 78.44 191 THR A CA 1
ATOM 1456 C C . THR A 1 191 ? -17.383 -7.436 5.878 1.00 78.44 191 THR A C 1
ATOM 1458 O O . THR A 1 191 ? -16.185 -7.239 6.060 1.00 78.44 191 THR A O 1
ATOM 1461 N N . ASP A 1 192 ? -17.860 -8.198 4.894 1.00 82.00 192 ASP A N 1
ATOM 1462 C CA . ASP A 1 192 ? -17.071 -8.859 3.842 1.00 82.00 192 ASP A CA 1
ATOM 1463 C C . ASP A 1 192 ? -17.267 -8.115 2.503 1.00 82.00 192 ASP A C 1
ATOM 1465 O O . ASP A 1 192 ? -18.405 -7.788 2.129 1.00 82.00 192 ASP A O 1
ATOM 1469 N N . LEU A 1 193 ? -16.170 -7.783 1.808 1.00 86.75 193 LEU A N 1
ATOM 1470 C CA . LEU A 1 193 ? -16.189 -7.006 0.563 1.00 86.75 193 LEU A CA 1
ATOM 1471 C C . LEU A 1 193 ? -15.152 -7.485 -0.468 1.00 86.75 193 LEU A C 1
ATOM 1473 O O . LEU A 1 193 ? -13.946 -7.346 -0.277 1.00 86.75 193 LEU A O 1
ATOM 1477 N N . TRP A 1 194 ? -15.639 -7.898 -1.641 1.00 88.50 194 TRP A N 1
ATOM 1478 C CA . TRP A 1 194 ? -14.819 -8.179 -2.826 1.00 88.50 194 TRP A CA 1
ATOM 1479 C C . TRP A 1 194 ? -15.000 -7.125 -3.931 1.00 88.50 194 TRP A C 1
ATOM 1481 O O . TRP A 1 194 ? -16.134 -6.849 -4.346 1.00 88.50 194 TRP A O 1
ATOM 1491 N N . LEU A 1 195 ? -13.897 -6.601 -4.482 1.00 89.44 195 LEU A N 1
ATOM 1492 C CA . LEU A 1 195 ? -13.898 -5.702 -5.645 1.00 89.44 195 LEU A CA 1
ATOM 1493 C C . LEU A 1 195 ? -12.862 -6.120 -6.702 1.00 89.44 195 LEU A C 1
ATOM 1495 O O . LEU A 1 195 ? -11.658 -6.052 -6.463 1.00 89.44 195 LEU A O 1
ATOM 1499 N N . LYS A 1 196 ? -13.328 -6.428 -7.922 1.00 91.12 196 LYS A N 1
ATOM 1500 C CA . LYS A 1 196 ? -12.462 -6.585 -9.104 1.00 91.12 196 LYS A CA 1
ATOM 1501 C C . LYS A 1 196 ? -12.798 -5.581 -10.210 1.00 91.12 196 LYS A C 1
ATOM 1503 O O . LYS A 1 196 ? -13.963 -5.427 -10.589 1.00 91.12 196 LYS A O 1
ATOM 1508 N N . GLN A 1 197 ? -11.761 -4.950 -10.758 1.00 85.50 197 GLN A N 1
ATOM 1509 C CA . GLN A 1 197 ? -11.826 -4.044 -11.908 1.00 85.50 197 GLN A CA 1
ATOM 1510 C C . GLN A 1 197 ? -10.858 -4.518 -13.008 1.00 85.50 197 GLN A C 1
ATOM 1512 O O . GLN A 1 197 ? -9.639 -4.540 -12.811 1.00 85.50 197 GLN A O 1
ATOM 1517 N N . GLU A 1 198 ? -11.402 -4.916 -14.161 1.00 83.69 198 GLU A N 1
ATOM 1518 C CA . GLU A 1 198 ? -10.646 -5.408 -15.321 1.00 83.69 198 GLU A CA 1
ATOM 1519 C C . GLU A 1 198 ? -11.238 -4.896 -16.643 1.00 83.69 198 GLU A C 1
ATOM 1521 O O . GLU A 1 198 ? -12.410 -4.531 -16.703 1.00 83.69 198 GLU A O 1
ATOM 1526 N N . GLY A 1 199 ? -10.442 -4.889 -17.716 1.00 78.88 199 GLY A N 1
ATOM 1527 C CA . GLY A 1 199 ? -10.909 -4.583 -19.075 1.00 78.88 199 GLY A CA 1
ATOM 1528 C C . GLY A 1 199 ? -10.283 -3.330 -19.694 1.00 78.88 199 GLY A C 1
ATOM 1529 O O . GLY A 1 199 ? -9.802 -2.434 -19.012 1.00 78.88 199 GLY A O 1
ATOM 1530 N N . GLY A 1 200 ? -10.284 -3.261 -21.030 1.00 79.19 200 GLY A N 1
ATOM 1531 C CA . GLY A 1 200 ? -9.576 -2.230 -21.809 1.00 79.19 200 GLY A CA 1
ATOM 1532 C C . GLY A 1 200 ? -10.237 -0.845 -21.845 1.00 79.19 200 GLY A C 1
ATOM 1533 O O . GLY A 1 200 ? -10.140 -0.151 -22.860 1.00 79.19 200 GLY A O 1
ATOM 1534 N N . SER A 1 201 ? -10.983 -0.461 -20.805 1.00 85.25 201 SER A N 1
ATOM 1535 C CA . SER A 1 201 ? -11.689 0.822 -20.727 1.00 85.25 201 SER A CA 1
ATOM 1536 C C . SER A 1 201 ? -11.768 1.341 -19.290 1.00 85.25 201 SER A C 1
ATOM 1538 O O . SER A 1 201 ? -11.707 0.567 -18.340 1.00 85.25 201 SER A O 1
ATOM 1540 N N . ALA A 1 202 ? -11.859 2.663 -19.126 1.00 87.62 202 ALA A N 1
ATOM 1541 C CA . ALA A 1 202 ? -11.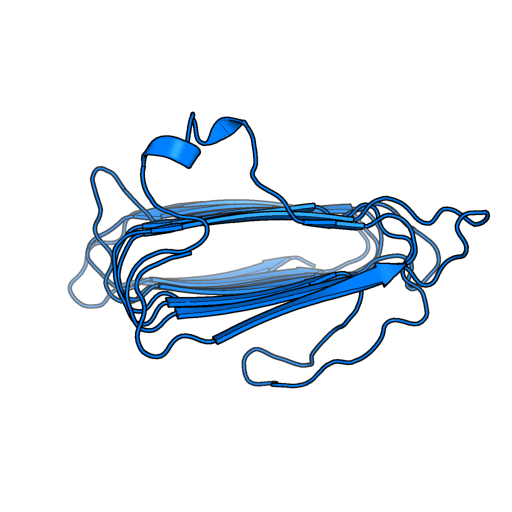738 3.298 -17.817 1.00 87.62 202 ALA A CA 1
ATOM 1542 C C . ALA A 1 202 ? -12.935 3.016 -16.890 1.00 87.62 202 ALA A C 1
ATOM 1544 O O . ALA A 1 202 ? -14.089 3.124 -17.311 1.00 87.62 202 ALA A O 1
ATOM 1545 N N . GLN A 1 203 ? -12.654 2.728 -15.617 1.00 87.00 203 GLN A N 1
ATOM 1546 C CA . GLN A 1 203 ? -13.643 2.368 -14.592 1.00 87.00 203 GLN A CA 1
ATOM 1547 C C . GLN A 1 203 ? -13.440 3.180 -13.299 1.00 87.00 203 GLN A C 1
ATOM 1549 O O . GLN A 1 203 ? -12.328 3.591 -12.973 1.00 87.00 203 GLN A O 1
ATOM 1554 N N . THR A 1 204 ? -14.508 3.386 -12.525 1.00 86.06 204 THR A N 1
ATOM 1555 C CA . THR A 1 204 ? -14.463 4.145 -11.261 1.00 86.06 204 THR A CA 1
ATOM 1556 C C . THR A 1 204 ? -15.435 3.548 -10.244 1.00 86.06 204 THR A C 1
ATOM 1558 O O . THR A 1 204 ? -16.552 3.167 -10.602 1.00 86.06 204 THR A O 1
ATOM 1561 N N . TYR A 1 205 ? -15.027 3.502 -8.975 1.00 85.19 205 TYR A N 1
ATOM 1562 C CA . TYR A 1 205 ? -15.800 2.974 -7.853 1.00 85.19 205 TYR A CA 1
ATOM 1563 C C . TYR A 1 205 ? -15.595 3.804 -6.571 1.00 85.19 205 TYR A C 1
ATOM 1565 O O . TYR A 1 205 ? -14.556 4.435 -6.387 1.00 85.19 205 TYR A O 1
ATOM 1573 N N . SER A 1 206 ? -16.576 3.797 -5.664 1.00 74.12 206 SER A N 1
ATOM 1574 C CA . SER A 1 206 ? -16.429 4.296 -4.290 1.00 74.12 206 SER A CA 1
ATOM 1575 C C . SER A 1 206 ? -17.530 3.724 -3.385 1.00 74.12 206 SER A C 1
ATOM 1577 O O . SER A 1 206 ? -18.637 3.471 -3.865 1.00 74.12 206 SER A O 1
ATOM 1579 N N . LEU A 1 207 ? -17.245 3.527 -2.091 1.00 73.56 207 LEU A N 1
ATOM 1580 C CA . LEU A 1 207 ? -18.197 3.000 -1.102 1.00 73.56 207 LEU A CA 1
ATOM 1581 C C . LEU A 1 207 ? -18.010 3.644 0.280 1.00 73.56 207 LEU A C 1
ATOM 1583 O O . LEU A 1 207 ? -16.887 3.796 0.747 1.00 73.56 207 LEU A O 1
ATOM 1587 N N . SER A 1 208 ? -19.112 3.948 0.970 1.00 70.75 208 SER A N 1
ATOM 1588 C CA . SER A 1 208 ? -19.117 4.254 2.406 1.00 70.75 208 SER A CA 1
ATOM 1589 C C . SER A 1 208 ? -20.295 3.561 3.096 1.00 70.75 208 SER A C 1
ATOM 1591 O O . SER A 1 208 ? -21.409 3.634 2.570 1.00 70.75 208 SER A O 1
ATOM 1593 N N . GLN A 1 209 ? -20.083 2.871 4.226 1.00 62.53 209 GLN A N 1
ATOM 1594 C CA . GLN A 1 209 ? -21.124 2.008 4.810 1.00 62.53 209 GLN A CA 1
ATOM 1595 C C . GLN A 1 209 ? -21.039 1.774 6.331 1.00 62.53 209 GLN A C 1
ATOM 1597 O O . GLN A 1 209 ? -19.967 1.701 6.926 1.00 62.53 209 GLN A O 1
ATOM 1602 N N . ASN A 1 210 ? -22.228 1.579 6.914 1.00 64.31 210 ASN A N 1
ATOM 1603 C CA . ASN A 1 210 ? -22.507 1.067 8.257 1.00 64.31 210 ASN A CA 1
ATOM 1604 C C . ASN A 1 210 ? -23.588 -0.028 8.124 1.00 64.31 210 ASN A C 1
ATOM 1606 O O . ASN A 1 210 ? -24.620 0.222 7.495 1.00 64.31 210 ASN A O 1
ATOM 1610 N N . CYS A 1 211 ? -23.371 -1.220 8.689 1.00 58.41 211 CYS A N 1
ATOM 1611 C CA . CYS A 1 211 ? -24.321 -2.339 8.663 1.00 58.41 211 CYS A CA 1
ATOM 1612 C C . CYS A 1 211 ? -24.708 -2.790 10.082 1.00 58.41 211 CYS A C 1
ATOM 1614 O O . CYS A 1 211 ? -23.866 -2.870 10.974 1.00 58.41 211 CYS A O 1
ATOM 1616 N N . GLN A 1 212 ? -26.000 -3.066 10.305 1.00 63.19 212 GLN A N 1
ATOM 1617 C CA . GLN A 1 212 ? -26.563 -3.337 11.636 1.00 63.19 212 GLN A CA 1
ATOM 1618 C C . GLN A 1 212 ? -27.663 -4.413 11.594 1.00 63.19 212 GLN A C 1
ATOM 1620 O O . GLN A 1 212 ? -28.858 -4.114 11.587 1.00 63.19 212 GLN A O 1
ATOM 1625 N N . THR A 1 213 ? -27.256 -5.683 11.616 1.00 56.56 213 THR A N 1
ATOM 1626 C CA . THR A 1 213 ? -28.074 -6.805 12.113 1.00 56.56 213 THR A CA 1
ATOM 1627 C C . THR A 1 213 ? -27.168 -7.771 12.882 1.00 56.56 213 THR A C 1
ATOM 1629 O O . THR A 1 213 ? -25.949 -7.690 12.769 1.00 56.56 213 THR A O 1
ATOM 1632 N N . SER A 1 214 ? -27.739 -8.723 13.628 1.00 63.00 214 SER A N 1
ATOM 1633 C CA . SER A 1 214 ? -26.988 -9.694 14.448 1.00 63.00 214 SER A CA 1
ATOM 1634 C C . SER A 1 214 ? -26.147 -10.726 13.654 1.00 63.00 214 SER A C 1
ATOM 1636 O O . SER A 1 214 ? -25.768 -11.748 14.224 1.00 63.00 214 SER A O 1
ATOM 1638 N N . GLY A 1 215 ? -25.899 -10.508 12.358 1.00 64.94 215 GLY A N 1
ATOM 1639 C CA . GLY A 1 215 ? -25.192 -11.439 11.469 1.00 64.94 215 GLY A CA 1
ATOM 1640 C C . GLY A 1 215 ? -24.361 -10.789 10.354 1.00 64.94 215 GLY A C 1
ATOM 1641 O O . GLY A 1 215 ? -24.074 -11.469 9.378 1.00 64.94 215 GLY A O 1
ATOM 1642 N N . GLY A 1 216 ? -23.993 -9.506 10.477 1.00 73.12 216 GLY A N 1
ATOM 1643 C CA . GLY A 1 216 ? -23.092 -8.828 9.527 1.00 73.12 216 GLY A CA 1
ATOM 1644 C C . GLY A 1 216 ? -23.692 -8.527 8.143 1.00 73.12 216 GLY A C 1
ATOM 1645 O O . GLY A 1 216 ? -24.917 -8.500 7.979 1.00 73.12 216 GLY A O 1
ATOM 1646 N N . CYS A 1 217 ? -22.816 -8.255 7.167 1.00 75.31 217 CYS A N 1
ATOM 1647 C CA . CYS A 1 217 ? -23.130 -7.968 5.758 1.00 75.31 217 CYS A CA 1
ATOM 1648 C C . CYS A 1 217 ? -22.016 -8.463 4.804 1.00 75.31 217 CYS A C 1
ATOM 1650 O O . CYS A 1 217 ? -20.845 -8.406 5.157 1.00 75.31 217 CYS A O 1
ATOM 1652 N N . SER A 1 218 ? -22.372 -8.855 3.573 1.00 79.62 218 SER A N 1
ATOM 1653 C CA . SER A 1 218 ? -21.429 -9.268 2.510 1.00 79.62 218 SER A CA 1
ATOM 1654 C C . SER A 1 218 ? -21.720 -8.546 1.191 1.00 79.62 218 SER A C 1
ATOM 1656 O O . SER A 1 218 ? -22.891 -8.367 0.835 1.00 79.62 218 SER A O 1
ATOM 1658 N N . ILE A 1 219 ? -20.680 -8.152 0.448 1.00 81.31 219 ILE A N 1
ATOM 1659 C CA . ILE A 1 219 ? -20.768 -7.418 -0.827 1.00 81.31 219 ILE A CA 1
ATOM 1660 C C . ILE A 1 219 ? -19.745 -7.957 -1.838 1.00 81.31 219 ILE A C 1
ATOM 1662 O O . ILE A 1 219 ? -18.593 -8.204 -1.510 1.00 81.31 219 ILE A O 1
ATOM 1666 N N . SER A 1 220 ? -20.141 -8.071 -3.110 1.00 80.38 220 SER A N 1
ATOM 1667 C CA . SER A 1 220 ? -19.231 -8.426 -4.205 1.00 80.38 220 SER A CA 1
ATOM 1668 C C . SER A 1 220 ? -19.500 -7.577 -5.448 1.00 80.38 220 SER A C 1
ATOM 1670 O O . SER A 1 220 ? -20.658 -7.371 -5.827 1.00 80.38 220 SER A O 1
ATOM 1672 N N . VAL A 1 221 ? -18.435 -7.065 -6.071 1.00 82.69 221 VAL A N 1
ATOM 1673 C CA . VAL A 1 221 ? -18.476 -6.192 -7.253 1.00 82.69 221 VAL A CA 1
ATOM 1674 C C . VAL A 1 221 ? -17.440 -6.642 -8.290 1.00 82.69 221 VAL A C 1
ATOM 1676 O O . VAL A 1 221 ? -16.255 -6.771 -7.989 1.00 82.69 221 VAL A O 1
ATOM 1679 N N . THR A 1 222 ? -17.877 -6.801 -9.542 1.00 81.69 222 THR A N 1
ATOM 1680 C CA . THR A 1 222 ? -17.006 -7.033 -10.708 1.00 81.69 222 THR A CA 1
ATOM 1681 C C . THR A 1 222 ? -17.353 -6.034 -11.810 1.00 81.69 222 THR A C 1
ATOM 1683 O O . THR A 1 222 ? -18.524 -5.899 -12.173 1.00 81.69 222 THR A O 1
ATOM 1686 N N . GLN A 1 223 ? -16.349 -5.356 -12.367 1.00 75.81 223 GLN A N 1
ATOM 1687 C CA . GLN A 1 223 ? -16.481 -4.483 -13.538 1.00 75.81 223 GLN A CA 1
ATOM 1688 C C . GLN A 1 223 ? -15.602 -5.015 -14.683 1.00 75.81 223 GLN A C 1
ATOM 1690 O O . GLN A 1 223 ? -14.443 -5.351 -14.446 1.00 75.81 223 GLN A O 1
ATOM 1695 N N . ASN A 1 224 ? -16.179 -5.099 -15.891 1.00 72.62 224 ASN A N 1
ATOM 1696 C CA . ASN A 1 224 ? -15.561 -5.581 -17.141 1.00 72.62 224 ASN A CA 1
ATOM 1697 C C . ASN A 1 224 ? -15.577 -4.479 -18.221 1.00 72.62 224 ASN A C 1
ATOM 1699 O O . ASN A 1 224 ? -16.290 -3.471 -17.995 1.00 72.62 224 ASN A O 1
#

Foldseek 3Di:
DDDEPPEEEAEEEEDDAEEEDADPVPPPCVVPAWVHDDYAEYEYEYEYAQDDPVRQQDYEYEYETYYEEHQYYHAEEYQWDDDDPPGPDTDGHNFARDQEYEYYAEYEYNEEEYYDEGEGPPHAYHYEYEYEYAFEHAEYEYEYYDYHDYEYEYEYHADPPDEDDAEYEYYYAYDAEYEYEYEYEDENAYEAEYDYHDDNYYYYYYYYDYDDDPHYYYYYDYDD

Radius of gyration: 17.32 Å; chains: 1; bounding box: 46×33×45 Å

Secondary structure (DSSP, 8-state):
-BS-SS-EEEEEEESSSEEE---GGG-SGGGT--SSBSSSEEEEEEEE--S-GGG--BPEEEEEEEBS-SSEEEEEEESEE-SSTT----EE-SS--B--EEEEEEESSS-EEE--B---TTS-----EEEEEEESSSEEEEEEE-SSS-EEEEEEE--SS---S-EEEEEEEESSS-EEEEEEE--SS-EEEEEEEESSS-EEEEEEE---STT-EEEEEEE-

Organism: NCBI:txid408172

Sequence (224 aa):
MGDIDDSSIDLRQSGHNQEIGWVDWWGSGAAWGGDVDYDDQEIKVWQNCTKSASAGCNKNDVGFHISYGTDNTLWWGQGYYFSDRTDTSWTYDNSEGGGHTANFDIHGSSNSVKGYQRNCSAGACSGHTAKIYAYGNDNDVFVIQDSDGSKNLDLTIGTAYVASNDNEVDVEQTGYATHSATITLAGSYPTDLWLKQEGGSAQTYSLSQNCQTSGGCSISVTQN

pLDDT: mean 77.34, std 11.33, range [48.22, 96.31]